Protein AF-A0A356GRE4-F1 (afdb_monomer)

Structure (mmCIF, N/CA/C/O backbone):
data_AF-A0A356GRE4-F1
#
_entry.id   AF-A0A356GRE4-F1
#
loop_
_atom_site.group_PDB
_atom_site.id
_atom_site.type_symbol
_atom_site.label_atom_id
_atom_site.label_alt_id
_atom_site.label_comp_id
_atom_site.label_asym_id
_atom_site.label_entity_id
_atom_site.label_seq_id
_atom_site.pdbx_PDB_ins_code
_atom_site.Cartn_x
_atom_site.Cartn_y
_atom_site.Cartn_z
_atom_site.occupancy
_atom_site.B_iso_or_equiv
_atom_site.auth_seq_id
_atom_site.auth_comp_id
_atom_site.auth_asym_id
_atom_site.auth_atom_id
_atom_site.pdbx_PDB_model_num
ATOM 1 N N . MET A 1 1 ? -68.157 -19.604 -26.717 1.00 39.28 1 MET A N 1
ATOM 2 C CA . MET A 1 1 ? -66.869 -19.927 -27.364 1.00 39.28 1 MET A CA 1
ATOM 3 C C . MET A 1 1 ? -65.830 -18.936 -26.842 1.00 39.28 1 MET A C 1
ATOM 5 O O . MET A 1 1 ? -65.910 -17.769 -27.175 1.00 39.28 1 MET A O 1
ATOM 9 N N . LYS A 1 2 ? -64.993 -19.422 -25.914 1.00 36.31 2 LYS A N 1
ATOM 10 C CA . LYS A 1 2 ? -63.638 -18.998 -25.501 1.00 36.31 2 LYS A CA 1
ATOM 11 C C . LYS A 1 2 ? -63.268 -17.498 -25.399 1.00 36.31 2 LYS A C 1
ATOM 13 O O . LYS A 1 2 ? -63.088 -16.810 -26.393 1.00 36.31 2 LYS A O 1
ATOM 18 N N . TYR A 1 3 ? -63.037 -17.097 -24.146 1.00 44.47 3 TYR A N 1
ATOM 19 C CA . TYR A 1 3 ? -62.270 -15.947 -23.655 1.00 44.47 3 TYR A CA 1
ATOM 20 C C . TYR A 1 3 ? -60.876 -15.815 -24.293 1.00 44.47 3 TYR A C 1
ATOM 22 O O . TYR A 1 3 ? -60.193 -16.825 -24.457 1.00 44.47 3 TYR A O 1
ATOM 30 N N . LEU A 1 4 ? -60.395 -14.582 -24.490 1.00 35.88 4 LEU A N 1
ATOM 31 C CA . LEU A 1 4 ? -58.969 -14.283 -24.325 1.00 35.88 4 LEU A CA 1
ATOM 32 C C . LEU A 1 4 ? -58.775 -12.842 -23.828 1.00 35.88 4 LEU A C 1
ATOM 34 O O . LEU A 1 4 ? -58.887 -11.870 -24.567 1.00 35.88 4 LEU A O 1
ATOM 38 N N . VAL A 1 5 ? -58.529 -12.749 -22.525 1.00 42.84 5 VAL A N 1
ATOM 39 C CA . VAL A 1 5 ? -58.083 -11.570 -21.786 1.00 42.84 5 VAL A CA 1
ATOM 40 C C . VAL A 1 5 ? -56.577 -11.428 -22.016 1.00 42.84 5 VAL A C 1
ATOM 42 O O . VAL A 1 5 ? -55.841 -12.389 -21.807 1.00 42.84 5 VAL A O 1
ATOM 45 N N . LEU A 1 6 ? -56.113 -10.251 -22.439 1.00 41.41 6 LEU A N 1
ATOM 46 C CA . LEU A 1 6 ? -54.690 -9.942 -22.607 1.00 41.41 6 LEU A CA 1
ATOM 47 C C . LEU A 1 6 ? -54.255 -9.035 -21.448 1.00 41.41 6 LEU A C 1
ATOM 49 O O . LEU A 1 6 ? -54.388 -7.816 -21.503 1.00 41.41 6 LEU A O 1
ATOM 53 N N . VAL A 1 7 ? -53.795 -9.659 -20.362 1.00 45.47 7 VAL A N 1
ATOM 54 C CA . VAL A 1 7 ? -53.066 -8.995 -19.272 1.00 45.47 7 VAL A CA 1
ATOM 55 C C . VAL A 1 7 ? -51.587 -9.055 -19.636 1.00 45.47 7 VAL A C 1
ATOM 57 O O . VAL A 1 7 ? -50.999 -10.134 -19.670 1.00 45.47 7 VAL A O 1
ATOM 60 N N . LEU A 1 8 ? -50.989 -7.903 -19.941 1.00 39.78 8 LEU A N 1
ATOM 61 C CA . LEU A 1 8 ? -49.548 -7.777 -20.133 1.00 39.78 8 LEU A CA 1
ATOM 62 C C . LEU A 1 8 ? -48.903 -7.605 -18.749 1.00 39.78 8 LEU A C 1
ATOM 64 O O . LEU A 1 8 ? -49.039 -6.563 -18.111 1.00 39.78 8 LEU A O 1
ATOM 68 N N . ALA A 1 9 ? -48.274 -8.670 -18.257 1.00 41.69 9 ALA A N 1
ATOM 69 C CA . ALA A 1 9 ? -47.607 -8.705 -16.964 1.00 41.69 9 ALA A CA 1
ATOM 70 C C . ALA A 1 9 ? -46.292 -7.907 -17.004 1.00 41.69 9 ALA A C 1
ATOM 72 O O . ALA A 1 9 ? -45.380 -8.227 -17.764 1.00 41.69 9 ALA A O 1
ATOM 73 N N . ALA A 1 10 ? -46.192 -6.885 -16.154 1.00 43.25 10 ALA A N 1
ATOM 74 C CA . ALA A 1 10 ? -44.946 -6.202 -15.835 1.00 43.25 10 ALA A CA 1
ATOM 75 C C . ALA A 1 10 ? -44.120 -7.082 -14.885 1.00 43.25 10 ALA A C 1
ATOM 77 O O . ALA A 1 10 ? -44.348 -7.109 -13.677 1.00 43.25 10 ALA A O 1
ATOM 78 N N . SER A 1 11 ? -43.173 -7.840 -15.429 1.00 43.81 11 SER A N 1
ATOM 79 C CA . SER A 1 11 ? -42.198 -8.599 -14.648 1.00 43.81 11 SER A CA 1
ATOM 80 C C . SER A 1 11 ? -41.087 -7.671 -14.145 1.00 43.81 11 SER A C 1
ATOM 82 O O . SER A 1 11 ? -40.120 -7.398 -14.856 1.00 43.81 11 SER A O 1
ATOM 84 N N . LEU A 1 12 ? -41.244 -7.183 -12.908 1.00 44.69 12 LEU A N 1
ATOM 85 C CA . LEU A 1 12 ? -40.170 -6.590 -12.110 1.00 44.69 12 LEU A CA 1
ATOM 86 C C . LEU A 1 12 ? -39.072 -7.640 -11.867 1.00 44.69 12 LEU A C 1
ATOM 88 O O . LEU A 1 12 ? -39.292 -8.625 -11.163 1.00 44.69 12 LEU A O 1
ATOM 92 N N . PHE A 1 13 ? -37.872 -7.395 -12.392 1.00 43.50 13 PHE A N 1
ATOM 93 C CA . PHE A 1 13 ? -36.647 -8.043 -11.925 1.00 43.50 13 PHE A CA 1
ATOM 94 C C . PHE A 1 13 ? -36.273 -7.467 -10.550 1.00 43.50 13 PHE A C 1
ATOM 96 O O . PHE A 1 13 ? -35.530 -6.495 -10.442 1.00 43.50 13 PHE A O 1
ATOM 103 N N . LEU A 1 14 ? -36.807 -8.062 -9.485 1.00 44.34 14 LEU A N 1
ATOM 104 C CA . LEU A 1 14 ? -36.255 -7.932 -8.137 1.00 44.34 14 LEU A CA 1
ATOM 105 C C . LEU A 1 14 ? -35.008 -8.819 -8.061 1.00 44.34 14 LEU A C 1
ATOM 107 O O . LEU A 1 14 ? -35.087 -9.991 -7.703 1.00 44.34 14 LEU A O 1
ATOM 111 N N . ALA A 1 15 ? -33.857 -8.272 -8.453 1.00 45.22 15 ALA A N 1
ATOM 112 C CA . ALA A 1 15 ? -32.579 -8.881 -8.115 1.00 45.22 15 ALA A CA 1
ATOM 113 C C . ALA A 1 15 ? -32.366 -8.721 -6.596 1.00 45.22 15 ALA A C 1
ATOM 115 O O . ALA A 1 15 ? -32.380 -7.587 -6.107 1.00 45.22 15 ALA A O 1
ATOM 116 N N . PRO A 1 16 ? -32.203 -9.810 -5.827 1.00 51.09 16 PRO A N 1
ATOM 117 C CA . PRO A 1 16 ? -31.833 -9.699 -4.426 1.00 51.09 16 PRO A CA 1
ATOM 118 C C . PRO A 1 16 ? -30.412 -9.134 -4.350 1.00 51.09 16 PRO A C 1
ATOM 120 O O . PRO A 1 16 ? -29.461 -9.761 -4.815 1.00 51.09 16 PRO A O 1
ATOM 123 N N . PHE A 1 17 ? -30.266 -7.940 -3.770 1.00 47.59 17 PHE A N 1
ATOM 124 C CA . PHE A 1 17 ? -28.965 -7.469 -3.306 1.00 47.59 17 PHE A CA 1
ATOM 125 C C . PHE A 1 17 ? -28.462 -8.487 -2.274 1.00 47.59 17 PHE A C 1
ATOM 127 O O . PHE A 1 17 ? -29.179 -8.736 -1.299 1.00 47.59 17 PHE A O 1
ATOM 134 N N . PRO A 1 18 ? -27.286 -9.112 -2.462 1.00 46.22 18 PRO A N 1
ATOM 135 C CA . PRO A 1 18 ? -26.722 -9.946 -1.419 1.00 46.22 18 PRO A CA 1
ATOM 136 C C . PRO A 1 18 ? -26.486 -9.050 -0.205 1.00 46.22 18 PRO A C 1
ATOM 138 O O . PRO A 1 18 ? -25.715 -8.093 -0.268 1.00 46.22 18 PRO A O 1
ATOM 141 N N . ALA A 1 19 ? -27.192 -9.335 0.889 1.00 49.16 19 ALA A N 1
ATOM 142 C CA . ALA A 1 19 ? -26.863 -8.764 2.180 1.00 49.16 19 ALA A CA 1
ATOM 143 C C . ALA A 1 19 ? -25.395 -9.106 2.448 1.00 49.16 19 ALA A C 1
ATOM 145 O O . ALA A 1 19 ? -25.036 -10.285 2.488 1.00 49.16 19 ALA A O 1
ATOM 146 N N . GLN A 1 20 ? -24.541 -8.087 2.566 1.00 46.75 20 GLN A N 1
ATOM 147 C CA . GLN A 1 20 ? -23.177 -8.280 3.038 1.00 46.75 20 GLN A CA 1
ATOM 148 C C . GLN A 1 20 ? -23.282 -8.918 4.420 1.00 46.75 20 GLN A C 1
ATOM 150 O O . GLN A 1 20 ? -23.690 -8.273 5.385 1.00 46.75 20 GLN A O 1
ATOM 155 N N . ALA A 1 21 ? -22.973 -10.211 4.499 1.00 41.66 21 ALA A N 1
ATOM 156 C CA . ALA A 1 21 ? -22.792 -10.881 5.766 1.00 41.66 21 ALA A CA 1
ATOM 157 C C . ALA A 1 21 ? -21.645 -10.157 6.478 1.00 41.66 21 ALA A C 1
ATOM 159 O O . ALA A 1 21 ? -20.487 -10.254 6.068 1.00 41.66 21 ALA A O 1
ATOM 160 N N . SER A 1 22 ? -21.982 -9.373 7.500 1.00 49.38 22 SER A N 1
ATOM 161 C CA . SER A 1 22 ? -20.990 -8.799 8.397 1.00 49.38 22 SER A CA 1
ATOM 162 C C . SER A 1 22 ? -20.450 -9.950 9.235 1.00 49.38 22 SER A C 1
ATOM 164 O O . SER A 1 22 ? -21.077 -10.379 10.202 1.00 49.38 22 SER A O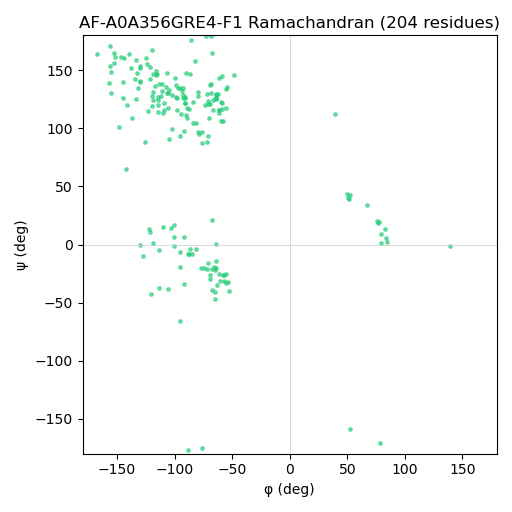 1
ATOM 166 N N . ALA A 1 23 ? -19.349 -10.546 8.782 1.00 58.03 23 ALA A N 1
ATOM 167 C CA . ALA A 1 23 ? -18.597 -11.477 9.602 1.00 58.03 23 ALA A CA 1
ATOM 168 C C . ALA A 1 23 ? -18.049 -10.704 10.809 1.00 58.03 23 ALA A C 1
ATOM 170 O O . ALA A 1 23 ? -17.408 -9.667 10.634 1.00 58.03 23 ALA A O 1
ATOM 171 N N . ASP A 1 24 ? -18.337 -11.207 12.008 1.00 75.19 24 ASP A N 1
ATOM 172 C CA . ASP A 1 24 ? -17.861 -10.655 13.274 1.00 75.19 24 ASP A CA 1
ATOM 173 C C . ASP A 1 24 ? -16.322 -10.656 13.288 1.00 75.19 24 ASP A C 1
ATOM 175 O O . ASP A 1 24 ? -15.693 -11.711 13.159 1.00 75.19 24 ASP A O 1
ATOM 179 N N . VAL A 1 25 ? -15.714 -9.470 13.364 1.00 79.44 25 VAL A N 1
ATOM 180 C CA . VAL A 1 25 ? -14.255 -9.301 13.357 1.00 79.44 25 VAL A CA 1
ATOM 181 C C . VAL A 1 25 ? -13.768 -9.405 14.794 1.00 79.44 25 VAL A C 1
ATOM 183 O O . VAL A 1 25 ? -14.113 -8.574 15.629 1.00 79.44 25 VAL A O 1
ATOM 186 N N . LYS A 1 26 ? -12.948 -10.416 15.088 1.00 83.44 26 LYS A N 1
ATOM 187 C CA . LYS A 1 26 ? -12.389 -10.641 16.426 1.00 83.44 26 LYS A CA 1
ATOM 188 C C . LYS A 1 26 ? -10.912 -10.280 16.450 1.00 83.44 26 LYS A C 1
ATOM 190 O O . LYS A 1 26 ? -10.151 -10.754 15.612 1.00 83.44 26 LYS A O 1
ATOM 195 N N . SER A 1 27 ? -10.506 -9.480 17.430 1.00 81.69 27 SER A N 1
ATOM 196 C CA . SER A 1 27 ? -9.097 -9.260 17.753 1.00 81.69 27 SER A CA 1
ATOM 197 C C . SER A 1 27 ? -8.633 -10.280 18.792 1.00 81.69 27 SER A C 1
ATOM 199 O O . SER A 1 27 ? -9.400 -10.758 19.630 1.00 81.69 27 SER A O 1
ATOM 201 N N . THR A 1 28 ? -7.368 -10.683 18.725 1.00 86.56 28 THR A N 1
ATOM 202 C CA . THR A 1 28 ? -6.751 -11.552 19.731 1.00 86.56 28 THR A CA 1
ATOM 203 C C . THR A 1 28 ? -5.301 -11.140 19.897 1.00 86.56 28 THR A C 1
ATOM 205 O O . THR A 1 28 ? -4.553 -11.068 18.926 1.00 86.56 28 THR A O 1
ATOM 208 N N . PHE A 1 29 ? -4.905 -10.862 21.136 1.00 83.88 29 PHE A N 1
ATOM 209 C CA . PHE A 1 29 ? -3.512 -10.599 21.461 1.00 83.88 29 PHE A CA 1
ATOM 210 C C . PHE A 1 29 ? -2.704 -11.898 21.380 1.00 83.88 29 PHE A C 1
ATOM 212 O O . PHE A 1 29 ? -3.085 -12.901 21.984 1.00 83.88 29 PHE A O 1
ATOM 219 N N . LEU A 1 30 ? -1.586 -11.871 20.650 1.00 79.75 30 LEU A N 1
ATOM 220 C CA . LEU A 1 30 ? -0.683 -13.016 20.527 1.00 79.75 30 LEU A CA 1
ATOM 221 C C . LEU A 1 30 ? 0.469 -12.921 21.537 1.00 79.75 30 LEU A C 1
ATOM 223 O O . LEU A 1 30 ? 0.569 -13.749 22.439 1.00 79.75 30 LEU A O 1
ATOM 227 N N . TYR A 1 31 ? 1.345 -11.924 21.387 1.00 71.19 31 TYR A N 1
ATOM 228 C CA . TYR A 1 31 ? 2.509 -11.688 22.248 1.00 71.19 31 TYR A CA 1
ATOM 229 C C . TYR A 1 31 ? 3.115 -10.300 21.982 1.00 71.19 31 TYR A C 1
ATOM 231 O O . TYR A 1 31 ? 2.864 -9.692 20.944 1.00 71.19 31 TYR A O 1
ATOM 239 N N . SER A 1 32 ? 3.965 -9.815 22.893 1.00 59.22 32 SER A N 1
ATOM 240 C CA . SER A 1 32 ? 4.785 -8.616 22.675 1.00 59.22 32 SER A CA 1
ATOM 241 C C . SER A 1 32 ? 6.160 -9.002 22.125 1.00 59.22 32 SER A C 1
ATOM 243 O O . SER A 1 32 ? 6.857 -9.828 22.715 1.00 59.22 32 SER A O 1
ATOM 245 N N . LEU A 1 33 ? 6.583 -8.387 21.018 1.00 57.16 33 LEU A N 1
ATOM 246 C CA . LEU A 1 33 ? 7.959 -8.489 20.528 1.00 57.16 33 LEU A CA 1
ATOM 247 C C . LEU A 1 33 ? 8.846 -7.510 21.305 1.00 57.16 33 LEU A C 1
ATOM 249 O O . LEU A 1 33 ? 8.819 -6.308 21.057 1.00 57.16 33 LEU A O 1
ATOM 253 N N . ALA A 1 34 ? 9.649 -8.016 22.240 1.00 50.91 34 ALA A N 1
ATOM 254 C CA . ALA A 1 34 ? 10.742 -7.250 22.830 1.00 50.91 34 ALA A CA 1
ATOM 255 C C . ALA A 1 34 ? 12.030 -7.532 22.046 1.00 50.91 34 ALA A C 1
ATOM 257 O O . ALA A 1 34 ? 12.419 -8.690 21.892 1.00 50.91 34 ALA A O 1
ATOM 258 N N . ASN A 1 35 ? 12.708 -6.493 21.555 1.00 52.31 35 ASN A N 1
ATOM 259 C CA . ASN A 1 35 ? 14.092 -6.638 21.112 1.00 52.31 35 ASN A CA 1
ATOM 260 C C . ASN A 1 35 ? 15.034 -6.448 22.321 1.00 52.31 35 ASN A C 1
ATOM 262 O O . ASN A 1 35 ? 14.736 -5.692 23.243 1.00 52.31 35 ASN A O 1
ATOM 266 N N . PHE A 1 36 ? 16.168 -7.152 22.341 1.00 52.03 36 PHE A N 1
ATOM 267 C CA . PHE A 1 36 ? 17.145 -7.083 23.442 1.00 52.03 36 PHE A CA 1
ATOM 268 C C . PHE A 1 36 ? 18.245 -6.026 23.220 1.00 52.03 36 PHE A C 1
ATOM 270 O O . PHE A 1 36 ? 19.198 -5.960 23.993 1.00 52.03 36 PHE A O 1
ATOM 277 N N . HIS A 1 37 ? 18.149 -5.211 22.163 1.00 48.03 37 HIS A N 1
ATOM 278 C CA . HIS A 1 37 ? 19.284 -4.430 21.643 1.00 48.03 37 HIS A CA 1
ATOM 279 C C . HIS A 1 37 ? 19.067 -2.910 21.596 1.00 48.03 37 HIS A C 1
ATOM 281 O O . HIS A 1 37 ? 19.878 -2.189 21.021 1.00 48.03 37 HIS A O 1
ATOM 287 N N . GLY A 1 38 ? 18.026 -2.398 22.256 1.00 50.34 38 GLY A N 1
ATOM 288 C CA . GLY A 1 38 ? 17.751 -0.963 22.302 1.00 50.34 38 GLY A CA 1
ATOM 289 C C . GLY A 1 38 ? 17.084 -0.441 21.026 1.00 50.34 38 GLY A C 1
ATOM 290 O O . GLY A 1 38 ? 16.613 -1.201 20.177 1.00 50.34 38 GLY A O 1
ATOM 291 N N . LYS A 1 39 ? 16.981 0.888 20.911 1.00 43.75 39 LYS A N 1
ATOM 292 C CA . LYS A 1 39 ? 16.295 1.534 19.785 1.00 43.75 39 LYS A CA 1
ATOM 293 C C . LYS A 1 39 ? 17.113 1.360 18.504 1.00 43.75 39 LYS A C 1
ATOM 295 O O . LYS A 1 39 ? 18.152 1.995 18.345 1.00 43.75 39 LYS A O 1
ATOM 300 N N . LEU A 1 40 ? 16.622 0.530 17.587 1.00 46.88 40 LEU A N 1
ATOM 301 C CA . LEU A 1 40 ? 17.039 0.579 16.189 1.00 46.88 40 LEU A CA 1
ATOM 302 C C . LEU A 1 40 ? 16.604 1.940 15.623 1.00 46.88 40 LEU A C 1
ATOM 304 O O . LEU A 1 40 ? 15.445 2.317 15.823 1.00 46.88 40 LEU A O 1
ATOM 308 N N . PRO A 1 41 ? 17.494 2.709 14.973 1.00 50.00 41 PRO A N 1
ATOM 309 C CA . PRO A 1 41 ? 17.086 3.942 14.321 1.00 50.00 41 PRO A CA 1
ATOM 310 C C . PRO A 1 41 ? 16.042 3.597 13.257 1.00 50.00 41 PRO A C 1
ATOM 312 O O . PRO A 1 41 ? 16.301 2.778 12.376 1.00 50.00 41 PRO A O 1
ATOM 315 N N . TYR A 1 42 ? 14.857 4.197 13.370 1.00 50.75 42 TYR A N 1
ATOM 316 C CA . TYR A 1 42 ? 13.819 4.083 12.357 1.00 50.75 42 TYR A CA 1
ATOM 317 C C . TYR A 1 42 ? 14.370 4.662 11.055 1.00 50.75 42 TYR A C 1
ATOM 319 O O . TYR A 1 42 ? 14.666 5.854 10.971 1.00 50.75 42 TYR A O 1
ATOM 327 N N . ASN A 1 43 ? 14.560 3.807 10.060 1.00 59.22 43 ASN A N 1
ATOM 328 C CA . ASN A 1 43 ? 14.794 4.232 8.698 1.00 59.22 43 ASN A CA 1
ATOM 329 C C . ASN A 1 43 ? 13.441 4.219 7.979 1.00 59.22 43 ASN A C 1
ATOM 331 O O . ASN A 1 43 ? 12.667 3.276 8.102 1.00 59.22 43 ASN A O 1
ATOM 335 N N . GLU A 1 44 ? 13.139 5.267 7.215 1.00 68.19 44 GLU A N 1
ATOM 336 C CA . GLU A 1 44 ? 11.912 5.388 6.403 1.00 68.19 44 GLU A CA 1
ATOM 337 C C . GLU A 1 44 ? 11.873 4.393 5.226 1.00 68.19 44 GLU A C 1
ATOM 339 O O . GLU A 1 44 ? 11.174 4.591 4.237 1.00 68.19 44 GLU A O 1
ATOM 344 N N . VAL A 1 45 ? 12.651 3.317 5.318 1.00 83.44 45 VAL A N 1
ATOM 345 C CA . VAL A 1 45 ? 12.787 2.299 4.296 1.00 83.44 45 VAL A CA 1
ATOM 346 C C . VAL A 1 45 ? 11.596 1.357 4.388 1.00 83.44 45 VAL A C 1
ATOM 348 O O . VAL A 1 45 ? 11.251 0.856 5.462 1.00 83.44 45 VAL A O 1
ATOM 351 N N . ARG A 1 46 ? 10.962 1.088 3.249 1.00 90.38 46 ARG A N 1
ATOM 352 C CA . ARG A 1 46 ? 9.935 0.046 3.132 1.00 90.38 46 ARG A CA 1
ATOM 353 C C . ARG A 1 46 ? 10.520 -1.144 2.404 1.00 90.38 46 ARG A C 1
ATOM 355 O O . ARG A 1 46 ? 11.148 -0.971 1.368 1.00 90.38 46 ARG A O 1
ATOM 362 N N . VAL A 1 47 ? 10.301 -2.342 2.934 1.00 92.31 47 VAL A N 1
ATOM 363 C CA . VAL A 1 47 ? 10.775 -3.588 2.323 1.00 92.31 47 VAL A CA 1
ATOM 364 C C . VAL A 1 47 ? 9.579 -4.455 1.951 1.00 92.31 47 VAL A C 1
ATOM 366 O O . VAL A 1 47 ? 8.629 -4.595 2.730 1.00 92.31 47 VAL A O 1
ATOM 369 N N . ARG A 1 48 ? 9.620 -5.038 0.754 1.00 93.88 48 ARG A N 1
ATOM 370 C CA . ARG A 1 48 ? 8.657 -6.021 0.251 1.00 93.88 48 ARG A CA 1
ATOM 371 C C . ARG A 1 48 ? 9.404 -7.175 -0.391 1.00 93.88 48 ARG A C 1
ATOM 373 O O . ARG A 1 48 ? 10.428 -6.972 -1.030 1.00 93.88 48 ARG A O 1
ATOM 380 N N . VAL A 1 49 ? 8.889 -8.384 -0.211 1.00 93.38 49 VAL A N 1
ATOM 381 C CA . VAL A 1 49 ? 9.507 -9.603 -0.738 1.00 93.38 49 VAL A CA 1
ATOM 382 C C . VAL A 1 49 ? 8.526 -10.266 -1.687 1.00 93.38 49 VAL A C 1
ATOM 384 O O . VAL A 1 49 ? 7.446 -10.673 -1.258 1.00 93.38 49 VAL A O 1
ATOM 387 N N . ASP A 1 50 ? 8.918 -10.409 -2.949 1.00 94.62 50 ASP A N 1
ATOM 388 C CA . ASP A 1 50 ? 8.245 -11.285 -3.899 1.00 94.62 50 ASP A CA 1
ATOM 389 C C . ASP A 1 50 ? 8.964 -12.635 -3.925 1.00 94.62 50 ASP A C 1
ATOM 391 O O . ASP A 1 50 ? 9.928 -12.858 -4.658 1.00 94.62 50 ASP A O 1
ATOM 395 N N . ARG A 1 51 ? 8.471 -13.561 -3.099 1.00 90.62 51 ARG A N 1
ATOM 396 C CA . ARG A 1 51 ? 9.039 -14.912 -2.990 1.00 90.62 51 ARG A CA 1
ATOM 397 C C . ARG A 1 51 ? 8.896 -15.734 -4.267 1.00 90.62 51 ARG A C 1
ATOM 399 O O . ARG A 1 51 ? 9.621 -16.702 -4.421 1.00 90.62 51 ARG A O 1
ATOM 406 N N . ALA A 1 52 ? 7.954 -15.410 -5.154 1.00 92.44 52 ALA A N 1
ATOM 407 C CA . ALA A 1 52 ? 7.778 -16.180 -6.383 1.00 92.44 52 ALA A CA 1
ATOM 408 C C . ALA A 1 52 ? 8.882 -15.886 -7.412 1.00 92.44 52 ALA A C 1
ATOM 410 O O . ALA A 1 52 ? 9.079 -16.676 -8.334 1.00 92.44 52 ALA A O 1
ATOM 411 N N . ARG A 1 53 ? 9.571 -14.748 -7.266 1.00 94.06 53 ARG A N 1
ATOM 412 C CA . ARG A 1 53 ? 10.621 -14.269 -8.178 1.00 94.06 53 ARG A CA 1
ATOM 413 C C . ARG A 1 53 ? 11.981 -14.120 -7.501 1.00 94.06 53 ARG A C 1
ATOM 415 O O . ARG A 1 53 ? 12.922 -13.700 -8.162 1.00 94.06 53 ARG A O 1
ATOM 422 N N . ASP A 1 54 ? 12.068 -14.449 -6.213 1.00 95.25 54 ASP A N 1
ATOM 423 C CA . ASP A 1 54 ? 13.239 -14.221 -5.363 1.00 95.25 54 ASP A CA 1
ATOM 424 C C . ASP A 1 54 ? 13.759 -12.771 -5.438 1.00 95.25 54 ASP A C 1
ATOM 426 O O . ASP A 1 54 ? 14.962 -12.505 -5.463 1.00 95.25 54 ASP A O 1
ATOM 430 N N . GLU A 1 55 ? 12.823 -11.817 -5.477 1.00 96.19 55 GLU A N 1
ATOM 431 C CA . GLU A 1 55 ? 13.108 -10.384 -5.549 1.00 96.19 55 GLU A CA 1
ATOM 432 C C . GLU A 1 55 ? 12.714 -9.684 -4.238 1.00 96.19 55 GLU A C 1
ATOM 434 O O . GLU A 1 55 ? 11.649 -9.921 -3.653 1.00 96.19 55 GLU A O 1
ATOM 439 N N . VAL A 1 56 ? 13.573 -8.774 -3.784 1.00 96.44 56 VAL A N 1
ATOM 440 C CA . VAL A 1 56 ? 13.309 -7.879 -2.656 1.00 96.44 56 VAL A CA 1
ATOM 441 C C . VAL A 1 56 ? 13.251 -6.450 -3.169 1.00 96.44 56 VAL A C 1
ATOM 443 O O . VAL A 1 56 ? 14.192 -5.954 -3.781 1.00 96.44 56 VAL A O 1
ATOM 446 N N . TYR A 1 57 ? 12.144 -5.780 -2.885 1.00 96.94 57 TYR A N 1
ATOM 447 C CA . TYR A 1 57 ? 11.899 -4.394 -3.242 1.00 96.94 57 TYR A CA 1
ATOM 448 C C . TYR A 1 57 ? 12.092 -3.512 -2.016 1.00 96.94 57 TYR A C 1
ATOM 450 O O . TYR A 1 57 ? 11.512 -3.767 -0.958 1.00 96.94 57 TYR A O 1
ATOM 458 N N . VAL A 1 58 ? 12.892 -2.465 -2.169 1.00 95.62 58 VAL A N 1
ATOM 459 C CA . VAL A 1 58 ? 13.222 -1.510 -1.116 1.00 95.62 58 VAL A CA 1
ATOM 460 C C . VAL A 1 58 ? 12.840 -0.113 -1.587 1.00 95.62 58 VAL A C 1
ATOM 462 O O . VAL A 1 58 ? 13.415 0.386 -2.549 1.00 95.62 58 VAL A O 1
ATOM 465 N N . VAL A 1 59 ? 11.873 0.517 -0.920 1.00 95.25 59 VAL A N 1
ATOM 466 C CA . VAL A 1 59 ? 11.502 1.914 -1.176 1.00 95.25 59 VAL A CA 1
ATOM 467 C C . VAL A 1 59 ? 12.312 2.811 -0.257 1.00 95.25 59 VAL A C 1
ATOM 469 O O . VAL A 1 59 ? 12.240 2.686 0.966 1.00 95.25 59 VAL A O 1
ATOM 472 N N . GLU A 1 60 ? 13.071 3.723 -0.851 1.00 89.56 60 GLU A N 1
ATOM 473 C CA . GLU A 1 60 ? 13.874 4.717 -0.153 1.00 89.56 60 GLU A CA 1
ATOM 474 C C . GLU A 1 60 ? 13.816 6.041 -0.923 1.00 89.56 60 GLU A C 1
ATOM 476 O O . GLU A 1 60 ? 14.232 6.115 -2.078 1.00 89.56 60 GLU A O 1
ATOM 481 N N . ARG A 1 61 ? 13.327 7.108 -0.274 1.00 86.44 61 ARG A N 1
ATOM 482 C CA . ARG A 1 61 ? 13.316 8.481 -0.824 1.00 86.44 61 ARG A CA 1
ATOM 483 C C . ARG A 1 61 ? 12.686 8.584 -2.225 1.00 86.44 61 ARG A C 1
ATOM 485 O O . ARG A 1 61 ? 13.216 9.274 -3.091 1.00 86.44 61 ARG A O 1
ATOM 492 N N . GLY A 1 62 ? 11.568 7.893 -2.446 1.00 90.75 62 GLY A N 1
ATOM 493 C CA . GLY A 1 62 ? 10.865 7.902 -3.733 1.00 90.75 62 GLY A CA 1
ATOM 494 C C . GLY A 1 62 ? 11.473 6.997 -4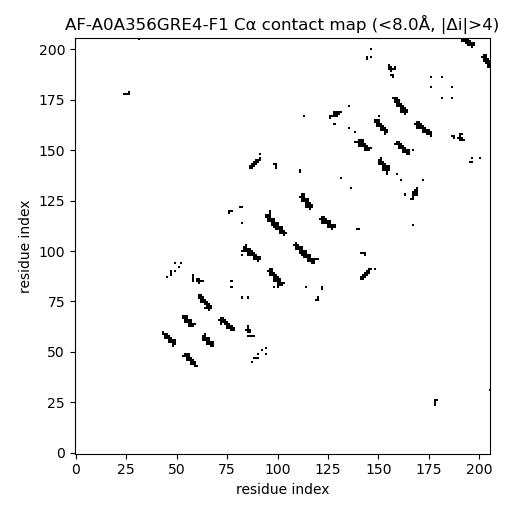.807 1.00 90.75 62 GLY A C 1
ATOM 495 O O . GLY A 1 62 ? 10.940 6.942 -5.908 1.00 90.75 62 GLY A O 1
ATOM 496 N N . ILE A 1 63 ? 12.550 6.270 -4.502 1.00 94.06 63 ILE A N 1
ATOM 497 C CA . ILE A 1 63 ? 13.173 5.301 -5.405 1.00 94.06 63 ILE A CA 1
ATOM 498 C C . ILE A 1 63 ? 12.867 3.889 -4.919 1.00 94.06 63 ILE A C 1
ATOM 500 O O . ILE A 1 63 ? 12.990 3.584 -3.732 1.00 94.06 63 ILE A O 1
ATOM 504 N N . VAL A 1 64 ? 12.500 3.015 -5.849 1.00 96.88 64 VAL A N 1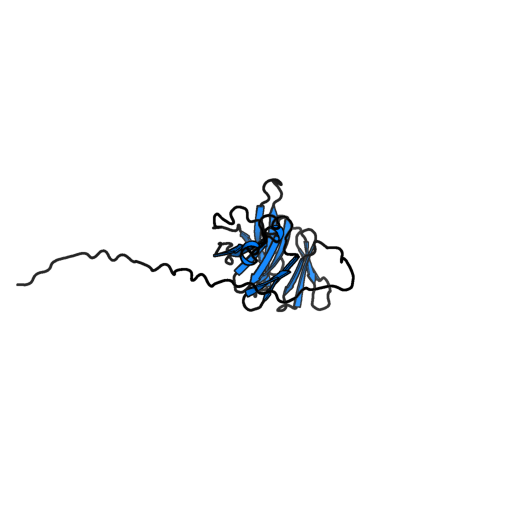
ATOM 505 C CA . VAL A 1 64 ? 12.373 1.577 -5.628 1.00 96.88 64 VAL A CA 1
ATOM 506 C C . VAL A 1 64 ? 13.649 0.905 -6.113 1.00 96.88 64 VAL A C 1
ATOM 508 O O . VAL A 1 64 ? 13.957 0.926 -7.302 1.00 96.88 64 VAL A O 1
ATOM 511 N N . ARG A 1 65 ? 14.386 0.295 -5.190 1.00 96.12 65 ARG A N 1
ATOM 512 C CA . ARG A 1 65 ? 15.568 -0.531 -5.457 1.00 96.12 65 ARG A CA 1
ATOM 513 C C . ARG A 1 65 ? 15.172 -2.002 -5.424 1.00 96.12 65 ARG A C 1
ATOM 515 O O . ARG A 1 65 ? 14.421 -2.411 -4.538 1.00 96.12 65 ARG A O 1
ATOM 522 N N . VAL A 1 66 ? 15.672 -2.794 -6.366 1.00 96.69 66 VAL A N 1
ATOM 523 C CA . VAL A 1 66 ? 15.334 -4.214 -6.512 1.00 96.69 66 VAL A CA 1
ATOM 524 C C . VAL A 1 66 ? 16.588 -5.061 -6.346 1.00 96.69 66 VAL A C 1
ATOM 526 O O . VAL A 1 66 ? 17.589 -4.876 -7.046 1.00 96.69 66 VAL A O 1
ATOM 529 N N . PHE A 1 67 ? 16.511 -5.998 -5.409 1.00 96.38 67 PHE A N 1
ATOM 530 C CA . PHE A 1 67 ? 17.581 -6.907 -5.026 1.00 96.38 67 PHE A CA 1
ATOM 531 C C . PHE A 1 67 ? 17.192 -8.344 -5.357 1.00 96.38 67 PHE A C 1
ATOM 533 O O . PHE A 1 67 ? 16.018 -8.703 -5.278 1.00 96.38 67 PHE A O 1
ATOM 540 N N . ASN A 1 68 ? 18.176 -9.159 -5.721 1.00 94.56 68 ASN A N 1
ATOM 541 C CA . ASN A 1 68 ? 17.990 -10.593 -5.942 1.00 94.56 68 ASN A CA 1
ATOM 542 C C . ASN A 1 68 ? 18.171 -11.410 -4.644 1.00 94.56 68 ASN A C 1
ATOM 544 O O . ASN A 1 68 ? 18.454 -10.862 -3.576 1.00 94.56 68 ASN A O 1
ATOM 548 N N . ASP A 1 69 ? 18.076 -12.733 -4.764 1.00 92.69 69 ASP A N 1
ATOM 549 C CA . ASP A 1 69 ? 18.282 -13.723 -3.698 1.00 92.69 69 ASP A CA 1
ATOM 550 C C . ASP A 1 69 ? 19.626 -13.602 -2.958 1.00 92.69 69 ASP A C 1
ATOM 552 O O . ASP A 1 69 ? 19.707 -13.859 -1.757 1.00 92.69 69 ASP A O 1
ATOM 556 N N . SER A 1 70 ? 20.680 -13.169 -3.651 1.00 92.88 70 SER A N 1
ATOM 557 C CA . SER A 1 70 ? 22.007 -12.944 -3.069 1.00 92.88 70 SER A CA 1
ATOM 558 C C . SER A 1 70 ? 22.152 -11.603 -2.337 1.00 92.88 70 SER A C 1
ATOM 560 O O . SER A 1 70 ?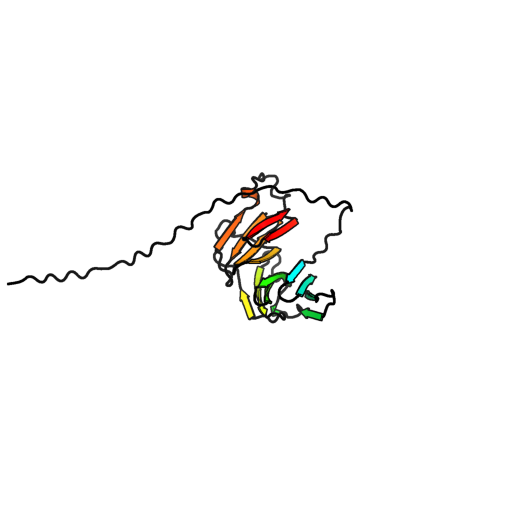 23.207 -11.329 -1.764 1.00 92.88 70 SER A O 1
ATOM 562 N N . GLY A 1 71 ? 21.118 -10.756 -2.355 1.00 86.75 71 GLY A N 1
ATOM 563 C CA . GLY A 1 71 ? 21.145 -9.414 -1.772 1.00 86.75 71 GLY A CA 1
ATOM 564 C C . GLY A 1 71 ? 21.873 -8.373 -2.630 1.00 86.75 71 GLY A C 1
ATOM 565 O O . GLY A 1 71 ? 22.272 -7.330 -2.115 1.00 86.75 71 GLY A O 1
ATOM 566 N N . MET A 1 72 ? 22.059 -8.634 -3.926 1.00 93.69 72 MET A N 1
ATOM 567 C CA . MET A 1 72 ? 22.662 -7.697 -4.874 1.00 93.69 72 MET A CA 1
ATOM 568 C C . MET A 1 72 ? 21.576 -6.842 -5.535 1.00 93.69 72 MET A C 1
ATOM 570 O O . MET A 1 72 ? 20.644 -7.387 -6.128 1.00 93.69 72 MET A O 1
ATOM 574 N N . GLU A 1 73 ? 21.713 -5.512 -5.468 1.00 94.81 73 GLU A N 1
ATOM 575 C CA . GLU A 1 73 ? 20.887 -4.592 -6.262 1.00 94.81 73 GLU A CA 1
ATOM 576 C C . GLU A 1 73 ? 21.192 -4.814 -7.746 1.00 94.81 73 GLU A C 1
ATOM 578 O O . GLU A 1 73 ? 22.352 -4.762 -8.159 1.00 94.81 73 GLU A O 1
ATOM 583 N N . PHE A 1 74 ? 20.161 -5.060 -8.550 1.00 93.69 74 PHE A N 1
ATOM 584 C CA . PHE A 1 74 ? 20.319 -5.272 -9.992 1.00 93.69 74 PHE A CA 1
ATOM 585 C C . PHE A 1 74 ? 19.413 -4.373 -10.839 1.00 93.69 74 PHE A C 1
ATOM 587 O O . PHE A 1 74 ? 19.572 -4.324 -12.060 1.00 93.69 74 PHE A O 1
ATOM 594 N N . PHE A 1 75 ? 18.466 -3.667 -10.216 1.00 95.62 75 PHE A N 1
ATOM 595 C CA . PHE A 1 75 ? 17.552 -2.756 -10.894 1.00 95.62 75 PHE A CA 1
ATOM 596 C C . PHE A 1 75 ? 17.016 -1.693 -9.927 1.00 95.62 75 PHE A C 1
ATOM 598 O O . PHE A 1 75 ? 16.922 -1.933 -8.724 1.00 95.62 75 PHE A O 1
ATOM 605 N N . TRP A 1 76 ? 16.639 -0.528 -10.450 1.00 95.81 76 TRP A N 1
ATOM 606 C CA . TRP A 1 76 ? 15.955 0.516 -9.691 1.00 95.81 76 TRP A CA 1
ATOM 607 C C . TRP A 1 76 ? 15.080 1.371 -10.612 1.00 95.81 76 TRP A C 1
ATOM 609 O O . TRP A 1 76 ? 15.331 1.448 -11.815 1.00 95.81 76 TRP A O 1
ATOM 619 N N . PHE A 1 77 ? 14.056 2.009 -10.047 1.00 96.88 77 PHE A N 1
ATOM 620 C CA . PHE A 1 77 ? 13.191 2.967 -10.742 1.00 96.88 77 PHE A CA 1
ATOM 621 C C . PHE A 1 77 ? 12.592 3.981 -9.755 1.00 96.88 77 PHE A C 1
ATOM 623 O O . PHE A 1 77 ? 12.621 3.761 -8.546 1.00 96.88 77 PHE A O 1
ATOM 630 N N . GLY A 1 78 ? 12.039 5.089 -10.255 1.00 93.44 78 GLY A N 1
ATOM 631 C CA . GLY A 1 78 ? 11.371 6.107 -9.423 1.00 93.44 78 GLY A CA 1
ATOM 632 C C . GLY A 1 78 ? 11.656 7.558 -9.818 1.00 93.44 78 GLY A C 1
ATOM 633 O O . GLY A 1 78 ? 11.112 8.475 -9.219 1.00 93.44 78 GLY A O 1
ATOM 634 N N . ASP A 1 79 ? 12.489 7.782 -10.833 1.00 90.19 79 ASP A N 1
ATOM 635 C CA . ASP A 1 79 ? 12.799 9.105 -11.387 1.00 90.19 79 ASP A CA 1
ATOM 636 C C . ASP A 1 79 ? 11.790 9.585 -12.447 1.00 90.19 79 ASP A C 1
ATOM 638 O O . ASP A 1 79 ? 11.833 10.744 -12.863 1.00 90.19 79 ASP A O 1
ATOM 642 N N . ASN A 1 80 ? 10.864 8.720 -12.873 1.00 89.56 80 ASN A N 1
ATOM 643 C CA . ASN A 1 80 ? 9.793 9.077 -13.797 1.00 89.56 80 ASN A CA 1
ATOM 644 C C . ASN A 1 80 ? 8.756 9.988 -13.098 1.00 89.56 80 ASN A C 1
ATOM 646 O O . ASN A 1 80 ? 8.116 9.543 -12.141 1.00 89.56 80 ASN A O 1
ATOM 650 N N . PRO A 1 81 ? 8.507 11.215 -13.605 1.00 89.12 81 PRO A N 1
ATOM 651 C CA . PRO A 1 81 ? 7.496 12.120 -13.057 1.00 89.12 81 PRO A CA 1
ATOM 652 C C . PRO A 1 81 ? 6.081 11.530 -12.971 1.00 89.12 81 PRO A C 1
ATOM 654 O O . PRO A 1 81 ? 5.295 11.952 -12.130 1.00 89.12 81 PRO A O 1
ATOM 657 N N . GLU A 1 82 ? 5.742 10.548 -13.811 1.00 91.31 82 GLU A N 1
ATOM 658 C CA . GLU A 1 82 ? 4.436 9.876 -13.782 1.00 91.31 82 GLU A CA 1
ATOM 659 C C . GLU A 1 82 ? 4.196 9.068 -12.497 1.00 91.31 82 GLU A C 1
ATOM 661 O O . GLU A 1 82 ? 3.044 8.766 -12.180 1.00 91.31 82 GLU A O 1
ATOM 666 N N . LEU A 1 83 ? 5.259 8.717 -11.762 1.00 93.88 83 LEU A N 1
ATOM 667 C CA . LEU A 1 83 ? 5.192 7.898 -10.548 1.00 93.88 83 LEU A CA 1
ATOM 668 C C . LEU A 1 83 ? 4.954 8.713 -9.270 1.00 93.88 83 LEU A C 1
ATOM 670 O O . LEU A 1 83 ? 4.676 8.120 -8.224 1.00 93.88 83 LEU A O 1
ATOM 674 N N . GLU A 1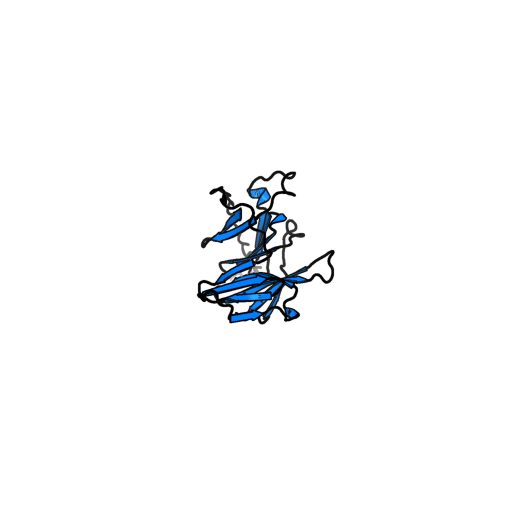 84 ? 5.001 10.046 -9.360 1.00 93.19 84 GLU A N 1
ATOM 675 C CA . GLU A 1 84 ? 4.851 10.970 -8.229 1.00 93.19 84 GLU A CA 1
ATOM 676 C C . GLU A 1 84 ? 5.816 10.624 -7.068 1.00 93.19 84 GLU A C 1
ATOM 678 O O . GLU A 1 84 ? 6.839 9.964 -7.255 1.00 93.19 84 GLU A O 1
ATOM 683 N N . SER A 1 85 ? 5.530 11.071 -5.839 1.00 93.56 85 SER A N 1
ATOM 684 C CA . SER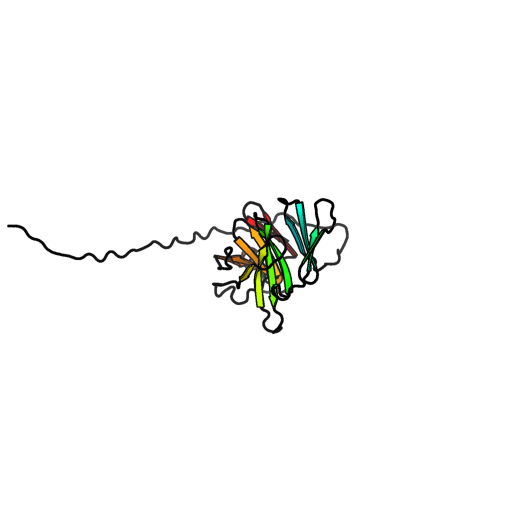 A 1 85 ? 6.356 10.709 -4.679 1.00 93.56 85 SER A CA 1
ATOM 685 C C . SER A 1 85 ? 6.009 9.304 -4.182 1.00 93.56 85 SER A C 1
ATOM 687 O O . SER A 1 85 ? 5.053 9.146 -3.421 1.00 93.56 85 SER A O 1
ATOM 689 N N . ILE A 1 86 ? 6.772 8.289 -4.600 1.00 96.00 86 ILE A N 1
ATOM 690 C CA . ILE A 1 86 ? 6.580 6.892 -4.173 1.00 96.00 86 ILE A CA 1
ATOM 691 C C . ILE A 1 86 ? 6.835 6.765 -2.667 1.00 96.00 86 ILE A C 1
ATOM 693 O O . ILE A 1 86 ? 7.907 7.124 -2.176 1.00 96.00 86 ILE A O 1
ATOM 697 N N . TYR A 1 87 ? 5.864 6.219 -1.937 1.00 94.94 87 TYR A N 1
ATOM 698 C CA . TYR A 1 87 ? 5.946 6.060 -0.486 1.00 94.94 87 TYR A CA 1
ATOM 699 C C . TYR A 1 87 ? 6.005 4.599 -0.039 1.00 94.94 87 TYR A C 1
ATOM 701 O O . TYR A 1 87 ? 6.721 4.262 0.901 1.00 94.94 87 TYR A O 1
ATOM 709 N N . ASP A 1 88 ? 5.265 3.721 -0.713 1.00 96.69 88 ASP A N 1
ATOM 710 C CA . ASP A 1 88 ? 5.256 2.284 -0.445 1.00 96.69 88 ASP A CA 1
ATOM 711 C C . ASP A 1 88 ? 4.812 1.513 -1.696 1.00 96.69 88 ASP A C 1
ATOM 713 O O . ASP A 1 88 ? 4.353 2.111 -2.673 1.00 96.69 88 ASP A O 1
ATOM 717 N N . LEU A 1 89 ? 4.931 0.185 -1.678 1.00 97.69 89 LEU A N 1
ATOM 718 C CA . LEU A 1 89 ? 4.464 -0.659 -2.773 1.00 97.69 89 LEU A CA 1
ATOM 719 C C . LEU A 1 89 ? 3.892 -1.997 -2.309 1.00 97.69 89 LEU A C 1
ATOM 721 O O . LEU A 1 89 ? 4.169 -2.496 -1.218 1.00 97.69 89 LEU A O 1
ATOM 725 N N . ALA A 1 90 ? 3.110 -2.603 -3.191 1.00 97.19 90 ALA A N 1
ATOM 726 C CA . ALA A 1 90 ? 2.686 -3.988 -3.117 1.00 97.19 90 ALA A CA 1
ATOM 727 C C . ALA A 1 90 ? 2.955 -4.677 -4.459 1.00 97.19 90 ALA A C 1
ATOM 729 O O . ALA A 1 90 ? 2.955 -4.032 -5.506 1.00 97.19 90 ALA A O 1
ATOM 730 N N . VAL A 1 91 ? 3.180 -5.986 -4.425 1.00 96.69 91 VAL A N 1
ATOM 731 C CA . VAL A 1 91 ? 3.420 -6.807 -5.617 1.00 96.69 91 VAL A CA 1
ATOM 732 C C . VAL A 1 91 ? 2.317 -7.851 -5.690 1.00 96.69 91 VAL A C 1
ATOM 734 O O . VAL A 1 91 ? 1.999 -8.476 -4.676 1.00 96.69 91 VAL A O 1
ATOM 737 N N . ASP A 1 92 ? 1.696 -7.997 -6.860 1.00 94.00 92 ASP A N 1
ATOM 738 C CA . ASP A 1 92 ? 0.675 -9.022 -7.073 1.00 94.00 92 ASP A CA 1
ATOM 739 C C . ASP A 1 92 ? 1.271 -10.378 -7.473 1.00 94.00 92 ASP A C 1
ATOM 741 O O . ASP A 1 92 ? 2.477 -10.529 -7.669 1.00 94.00 92 ASP A O 1
ATOM 745 N N . GLU A 1 93 ? 0.430 -11.403 -7.618 1.00 92.31 93 GLU A N 1
ATOM 746 C CA . GLU A 1 93 ? 0.894 -12.757 -7.944 1.00 92.31 93 GLU A CA 1
ATOM 747 C C . GLU A 1 93 ? 1.622 -12.813 -9.304 1.00 92.31 93 GLU A C 1
ATOM 749 O O . GLU A 1 93 ? 2.477 -13.673 -9.552 1.00 92.31 93 GLU A O 1
ATOM 754 N N . LYS A 1 94 ? 1.316 -11.872 -10.205 1.00 93.62 94 LYS A N 1
ATOM 755 C CA . LYS A 1 94 ? 1.928 -11.756 -11.533 1.00 93.62 94 LYS A CA 1
ATOM 756 C C . LYS A 1 94 ? 3.213 -10.933 -11.521 1.00 93.62 94 LYS A C 1
ATOM 758 O O . LYS A 1 94 ? 3.901 -10.917 -12.545 1.00 93.62 94 LYS A O 1
ATOM 763 N N . GLY A 1 95 ? 3.586 -10.360 -10.380 1.00 94.88 95 GLY A N 1
ATOM 764 C CA . GLY A 1 95 ? 4.740 -9.480 -10.256 1.00 94.88 95 GLY A CA 1
ATOM 765 C C . GLY A 1 95 ? 4.447 -8.070 -10.756 1.00 94.88 95 GLY A C 1
ATOM 766 O O . GLY A 1 95 ? 5.375 -7.282 -10.898 1.00 94.88 95 GLY A O 1
ATOM 767 N N . ASP A 1 96 ? 3.187 -7.741 -11.066 1.00 96.56 96 ASP A N 1
ATOM 768 C CA . ASP A 1 96 ? 2.827 -6.354 -11.343 1.00 96.56 96 ASP A CA 1
ATOM 769 C C . ASP A 1 96 ? 2.932 -5.565 -10.030 1.00 96.56 96 ASP A C 1
ATOM 771 O O . ASP A 1 96 ? 2.515 -6.021 -8.959 1.00 96.56 96 ASP A O 1
ATOM 775 N N . ILE A 1 97 ? 3.501 -4.366 -10.126 1.00 97.94 97 ILE A N 1
ATOM 776 C CA . ILE A 1 97 ? 3.787 -3.517 -8.973 1.00 97.94 97 ILE A CA 1
ATOM 777 C C . ILE A 1 97 ? 2.649 -2.512 -8.815 1.00 97.94 97 ILE A C 1
ATOM 779 O O . ILE A 1 97 ? 2.200 -1.896 -9.778 1.00 97.94 97 ILE A O 1
ATOM 783 N N . ALA A 1 98 ? 2.182 -2.329 -7.590 1.00 98.19 98 ALA A N 1
ATOM 784 C CA . ALA A 1 98 ? 1.239 -1.298 -7.202 1.00 98.19 98 ALA A CA 1
ATOM 785 C C . ALA A 1 98 ? 1.931 -0.329 -6.251 1.00 98.19 98 ALA A C 1
ATOM 787 O O . ALA A 1 98 ? 2.295 -0.709 -5.140 1.00 98.19 98 ALA A O 1
ATOM 788 N N . LEU A 1 99 ? 2.113 0.911 -6.682 1.00 98.25 99 LEU A N 1
ATOM 789 C CA . LEU A 1 99 ? 2.732 1.961 -5.889 1.00 98.25 99 LEU A CA 1
ATOM 790 C C . LEU A 1 99 ? 1.658 2.740 -5.138 1.00 98.25 99 LEU A C 1
ATOM 792 O O . LEU A 1 99 ? 0.643 3.136 -5.719 1.00 98.25 99 LEU A O 1
ATOM 796 N N . LEU A 1 100 ? 1.913 2.986 -3.857 1.00 98.00 100 LEU A N 1
ATOM 797 C CA . LEU A 1 100 ? 1.277 4.059 -3.113 1.00 98.00 100 LEU A CA 1
ATOM 798 C C . LEU A 1 100 ? 2.147 5.303 -3.280 1.00 98.00 100 LEU A C 1
ATOM 800 O O . LEU A 1 100 ? 3.244 5.371 -2.719 1.00 98.00 100 LEU A O 1
ATOM 804 N N . SER A 1 101 ? 1.646 6.273 -4.038 1.00 97.12 101 SER A N 1
ATOM 805 C CA . SER A 1 101 ? 2.360 7.521 -4.306 1.00 97.12 101 SER A CA 1
ATOM 806 C C . SER A 1 101 ? 1.566 8.734 -3.849 1.00 97.12 101 SER A C 1
ATOM 808 O O . SER A 1 101 ? 0.334 8.717 -3.846 1.00 97.12 101 SER A O 1
ATOM 810 N N . PHE A 1 102 ? 2.271 9.809 -3.510 1.00 95.19 102 PHE A N 1
ATOM 811 C CA . PHE A 1 102 ? 1.678 11.070 -3.087 1.00 95.19 102 PHE A CA 1
ATOM 812 C C . PHE A 1 102 ? 1.988 12.218 -4.039 1.00 95.19 102 PHE A C 1
ATOM 814 O O . PHE A 1 102 ? 3.087 12.328 -4.579 1.00 95.19 102 PHE A O 1
ATOM 821 N N . ASP A 1 103 ? 1.014 13.111 -4.164 1.00 92.88 103 ASP A N 1
ATOM 822 C CA . ASP A 1 103 ? 1.160 14.434 -4.756 1.00 92.88 103 ASP A CA 1
ATOM 823 C C . ASP A 1 103 ? 1.069 15.485 -3.650 1.00 92.88 103 ASP A C 1
ATOM 825 O O . ASP A 1 103 ? 0.042 15.647 -2.978 1.00 92.88 103 ASP A O 1
ATOM 829 N N . PHE A 1 104 ? 2.189 16.183 -3.478 1.00 88.12 104 PHE A N 1
ATOM 830 C CA . PHE A 1 104 ? 2.394 17.232 -2.488 1.00 88.12 104 PHE A CA 1
ATOM 831 C C . PHE A 1 104 ? 2.331 18.642 -3.089 1.00 88.12 104 PHE A C 1
ATOM 833 O O . PHE A 1 104 ? 2.721 19.598 -2.422 1.00 88.12 104 PHE A O 1
ATOM 840 N N . ALA A 1 105 ? 1.825 18.815 -4.318 1.00 89.00 105 ALA A N 1
ATOM 841 C CA . ALA A 1 105 ? 1.697 20.137 -4.940 1.00 89.00 105 ALA A CA 1
ATOM 842 C C . ALA A 1 105 ? 0.854 21.110 -4.094 1.00 89.00 105 ALA A C 1
ATOM 844 O O . ALA A 1 105 ? 1.048 22.322 -4.164 1.00 89.00 105 ALA A O 1
ATOM 845 N N . HIS A 1 106 ? -0.057 20.578 -3.272 1.00 88.50 106 HIS A N 1
ATOM 846 C CA . HIS A 1 106 ? -0.849 21.328 -2.298 1.00 88.50 106 HIS A CA 1
ATOM 847 C C . HIS A 1 106 ? -0.666 20.698 -0.905 1.00 88.50 106 HIS A C 1
ATOM 849 O O . HIS A 1 106 ? -1.450 19.823 -0.538 1.00 88.50 106 HIS A O 1
ATOM 855 N N . PRO A 1 107 ? 0.351 21.113 -0.122 1.00 82.69 107 PRO A N 1
ATOM 856 C CA . PRO A 1 107 ? 0.720 20.459 1.141 1.00 82.69 107 PRO A CA 1
ATOM 857 C C . PRO A 1 107 ? -0.393 20.392 2.196 1.00 82.69 107 PRO A C 1
ATOM 859 O O . PRO A 1 107 ? -0.400 19.483 3.017 1.00 82.69 107 PRO A O 1
ATOM 862 N N . GLU A 1 108 ? -1.347 21.322 2.156 1.00 87.12 108 GLU A N 1
ATOM 863 C CA . GLU A 1 108 ? -2.513 21.355 3.056 1.00 87.12 108 GLU A CA 1
ATOM 864 C C . GLU A 1 108 ? -3.544 20.256 2.743 1.00 87.12 108 GLU A C 1
ATOM 866 O O . GLU A 1 108 ? -4.377 19.897 3.573 1.00 87.12 108 GLU A O 1
ATOM 871 N N . THR A 1 109 ? -3.514 19.733 1.517 1.00 85.38 109 THR A N 1
ATOM 872 C CA . THR A 1 109 ? -4.441 18.721 1.006 1.00 85.38 109 THR A CA 1
ATOM 873 C C . THR A 1 109 ? -3.679 17.743 0.114 1.00 85.38 109 THR A C 1
ATOM 875 O O . THR A 1 109 ? -3.912 17.720 -1.104 1.00 85.38 109 THR A O 1
ATOM 878 N N . PRO A 1 110 ? -2.734 16.968 0.679 1.00 89.06 110 PRO A N 1
ATOM 879 C CA . PRO A 1 110 ? -1.977 16.009 -0.102 1.00 89.06 110 PRO A CA 1
ATOM 880 C C . PRO A 1 110 ? -2.936 14.977 -0.690 1.00 89.06 110 PRO A C 1
ATOM 882 O O . PRO A 1 110 ? -3.925 14.579 -0.065 1.00 89.06 110 PRO A O 1
ATOM 885 N N . LYS A 1 111 ? -2.647 14.547 -1.914 1.00 93.25 111 LYS A N 1
ATOM 886 C CA . LYS A 1 111 ? -3.396 13.475 -2.571 1.00 93.25 111 LYS A CA 1
ATOM 887 C C . LYS A 1 111 ? -2.547 12.228 -2.600 1.00 93.25 111 LYS A C 1
ATOM 889 O O . LYS A 1 111 ? -1.330 12.311 -2.729 1.00 93.25 111 LYS A O 1
ATOM 894 N N . TYR A 1 112 ? -3.202 11.082 -2.514 1.00 95.94 112 TYR A N 1
ATOM 895 C CA . TYR A 1 112 ? -2.558 9.800 -2.727 1.00 95.94 112 TYR A CA 1
ATOM 896 C C . TYR A 1 112 ? -3.156 9.109 -3.943 1.00 95.94 112 TYR A C 1
ATOM 898 O O . TYR A 1 112 ? -4.335 9.286 -4.262 1.00 95.94 112 TYR A O 1
ATOM 906 N N . TYR A 1 113 ? -2.329 8.318 -4.610 1.00 97.06 113 TYR A N 1
ATOM 907 C CA . TYR A 1 113 ? -2.689 7.566 -5.796 1.00 97.06 113 TYR A CA 1
ATOM 908 C C . TYR A 1 113 ? -2.214 6.128 -5.668 1.00 97.06 113 TYR A C 1
ATOM 910 O O . TYR A 1 113 ? -1.169 5.844 -5.082 1.00 97.06 113 TYR A O 1
ATOM 918 N N . LEU A 1 114 ? -2.989 5.237 -6.275 1.00 97.88 114 LEU A N 1
ATOM 919 C CA . LEU A 1 114 ? -2.568 3.887 -6.594 1.00 97.88 114 LEU A CA 1
ATOM 920 C C . LEU A 1 114 ? -2.051 3.899 -8.032 1.00 97.88 114 LEU A C 1
ATOM 922 O O . LEU A 1 114 ? -2.837 4.094 -8.961 1.00 97.88 114 LEU A O 1
ATOM 926 N N . ILE A 1 115 ? -0.753 3.701 -8.230 1.00 97.81 115 ILE A N 1
ATOM 927 C CA . ILE A 1 115 ? -0.162 3.625 -9.571 1.00 97.81 115 ILE A CA 1
ATOM 928 C C . ILE A 1 115 ? 0.178 2.171 -9.858 1.00 97.81 115 ILE A C 1
ATOM 930 O O . ILE A 1 115 ? 0.976 1.556 -9.158 1.00 97.81 115 ILE A O 1
ATOM 934 N N . ARG A 1 116 ? -0.459 1.598 -10.877 1.00 97.19 116 ARG A N 1
ATOM 935 C CA . ARG A 1 116 ? -0.200 0.228 -11.315 1.00 97.19 116 ARG A CA 1
ATOM 936 C C . ARG A 1 116 ? 0.883 0.249 -12.373 1.00 97.19 116 ARG A C 1
ATOM 938 O O . ARG A 1 116 ? 0.740 0.929 -13.387 1.00 97.19 116 ARG A O 1
ATOM 945 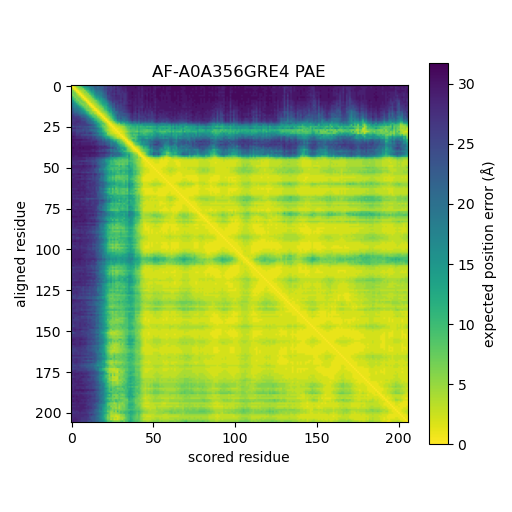N N . CYS A 1 117 ? 1.912 -0.548 -12.161 1.00 97.69 117 CYS A N 1
ATOM 946 C CA . CYS A 1 117 ? 3.059 -0.685 -13.035 1.00 97.69 117 CYS A CA 1
ATOM 947 C C . CYS A 1 117 ? 3.194 -2.124 -13.549 1.00 97.69 117 CYS A C 1
ATOM 949 O O . CYS A 1 117 ? 2.543 -3.052 -13.062 1.00 97.69 117 CYS A O 1
ATOM 951 N N . ASN A 1 118 ? 4.045 -2.331 -14.554 1.00 96.00 118 ASN A N 1
ATOM 952 C CA . ASN A 1 118 ? 4.594 -3.666 -14.804 1.00 96.00 118 ASN A CA 1
ATOM 953 C C . ASN A 1 118 ? 5.632 -4.050 -13.724 1.00 96.00 118 ASN A C 1
ATOM 955 O O . ASN A 1 118 ? 5.972 -3.257 -12.846 1.00 96.00 118 ASN A O 1
ATOM 959 N N . TYR A 1 119 ? 6.186 -5.256 -13.844 1.00 93.25 119 TYR A N 1
ATOM 960 C CA . TYR A 1 119 ? 7.259 -5.794 -12.994 1.00 93.25 119 TYR A CA 1
ATOM 961 C C . TYR A 1 119 ? 8.612 -5.048 -13.083 1.00 93.25 119 TYR A C 1
ATOM 963 O O . TYR A 1 119 ? 9.594 -5.446 -12.455 1.00 93.25 119 TYR A O 1
ATOM 971 N N . ARG A 1 120 ? 8.699 -3.987 -13.895 1.00 93.06 120 ARG A N 1
ATOM 972 C CA . ARG A 1 120 ? 9.877 -3.119 -14.051 1.00 93.06 120 ARG A CA 1
ATOM 973 C C . ARG A 1 120 ? 9.589 -1.655 -13.719 1.00 93.06 120 ARG A C 1
ATOM 975 O O . ARG A 1 120 ? 10.441 -0.809 -13.949 1.00 93.06 120 ARG A O 1
ATOM 982 N N . GLY A 1 121 ? 8.432 -1.366 -13.127 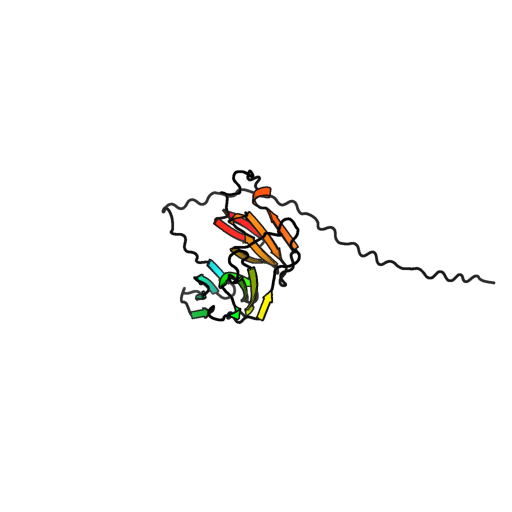1.00 95.31 121 GLY A N 1
ATOM 983 C CA . GLY A 1 121 ? 8.100 -0.025 -12.654 1.00 95.31 121 GLY A CA 1
ATOM 984 C C . GLY A 1 121 ? 7.518 0.913 -13.714 1.00 95.31 121 GLY A C 1
ATOM 985 O O . GLY A 1 121 ? 7.188 2.045 -13.371 1.00 95.31 121 GLY A O 1
ATOM 986 N N . ASP A 1 122 ? 7.301 0.462 -14.956 1.00 96.25 122 ASP A N 1
ATOM 987 C CA . ASP A 1 122 ? 6.649 1.294 -15.974 1.00 96.25 122 ASP A CA 1
ATOM 988 C C . ASP A 1 122 ? 5.166 1.460 -15.641 1.00 96.25 122 ASP A C 1
ATOM 990 O O . ASP A 1 122 ? 4.436 0.464 -15.529 1.00 96.25 122 ASP A O 1
ATOM 994 N N . ALA A 1 123 ? 4.717 2.709 -15.512 1.00 96.88 123 ALA A N 1
ATOM 995 C CA . ALA A 1 123 ? 3.333 3.042 -15.210 1.00 96.88 123 ALA A CA 1
ATOM 996 C C . ALA A 1 123 ? 2.388 2.560 -16.322 1.00 96.88 123 ALA A C 1
ATOM 998 O O . ALA A 1 123 ? 2.578 2.828 -17.506 1.00 96.88 123 ALA A O 1
ATOM 999 N N . LYS A 1 124 ? 1.330 1.853 -15.924 1.00 96.25 124 LYS A N 1
ATOM 1000 C CA . LYS A 1 124 ? 0.221 1.436 -16.794 1.00 96.25 124 LYS A CA 1
ATOM 1001 C C . LYS A 1 124 ? -1.031 2.258 -16.528 1.00 96.25 124 LYS A C 1
ATOM 1003 O O . LYS A 1 124 ? -1.794 2.539 -17.446 1.00 96.25 124 LYS A O 1
ATOM 1008 N N . GLU A 1 125 ? -1.277 2.581 -15.261 1.00 96.12 125 GLU A N 1
ATOM 1009 C CA . GLU A 1 125 ? -2.521 3.202 -14.825 1.00 96.12 125 GLU A CA 1
ATOM 1010 C C . GLU A 1 125 ? -2.320 3.962 -13.511 1.00 96.12 125 GLU A C 1
ATOM 1012 O O . GLU A 1 125 ? -1.665 3.463 -12.599 1.00 96.12 125 GLU A O 1
ATOM 1017 N N . LYS A 1 126 ? -2.927 5.146 -13.395 1.00 97.00 126 LYS A N 1
ATOM 1018 C CA . LYS A 1 126 ? -2.982 5.940 -12.162 1.00 97.00 126 LYS A CA 1
ATOM 1019 C C . LYS A 1 126 ? -4.431 6.022 -11.694 1.00 97.00 126 LYS A C 1
ATOM 1021 O O . LYS A 1 126 ? -5.298 6.523 -12.410 1.00 97.00 126 LYS A O 1
ATOM 1026 N N . LEU A 1 127 ? -4.691 5.528 -10.490 1.00 96.00 127 LEU A N 1
ATOM 1027 C CA . LEU A 1 127 ? -6.022 5.362 -9.918 1.00 96.00 127 LEU A CA 1
ATOM 1028 C C . LEU A 1 127 ? -6.188 6.185 -8.640 1.00 96.00 127 LEU A C 1
ATOM 1030 O O . LEU A 1 127 ? -5.268 6.327 -7.835 1.00 96.00 127 LEU A O 1
ATOM 1034 N N . ASN A 1 128 ? -7.412 6.669 -8.436 1.00 95.12 128 ASN A N 1
ATOM 1035 C CA . ASN A 1 128 ? -7.867 7.177 -7.146 1.00 95.12 128 ASN A CA 1
ATOM 1036 C C . ASN A 1 128 ? -8.688 6.091 -6.451 1.00 95.12 128 ASN A C 1
ATOM 1038 O O . ASN A 1 128 ? -9.486 5.410 -7.110 1.00 95.12 128 ASN A O 1
ATOM 1042 N N . VAL A 1 129 ? -8.557 5.993 -5.128 1.00 95.44 129 VAL A N 1
ATOM 1043 C CA . VAL A 1 129 ? -9.504 5.220 -4.321 1.00 95.44 129 VAL A CA 1
ATOM 1044 C C . VAL A 1 129 ? -10.857 5.930 -4.340 1.00 95.44 129 VAL A C 1
ATOM 1046 O O . VAL A 1 129 ? -10.946 7.145 -4.157 1.00 95.44 129 VAL A O 1
ATOM 1049 N N . ARG A 1 130 ? -11.920 5.180 -4.629 1.00 96.00 130 ARG A N 1
ATOM 1050 C CA . ARG A 1 130 ? -13.270 5.706 -4.868 1.00 96.00 130 ARG A CA 1
ATOM 1051 C C . ARG A 1 130 ? -14.301 4.954 -4.042 1.00 96.00 130 ARG A C 1
ATOM 1053 O O . ARG A 1 130 ? -14.126 3.780 -3.736 1.00 96.00 130 ARG A O 1
ATOM 1060 N N . GLY A 1 131 ? -15.407 5.630 -3.739 1.00 96.12 131 GLY A N 1
ATOM 1061 C CA . GLY A 1 131 ? -16.530 5.025 -3.018 1.00 96.12 131 GLY A CA 1
ATOM 1062 C C . GLY A 1 131 ? -16.290 4.836 -1.520 1.00 96.12 131 GLY A C 1
ATOM 1063 O O . GLY A 1 131 ? -16.980 4.026 -0.912 1.00 96.12 131 GLY A O 1
ATOM 1064 N N . LEU A 1 132 ? -15.331 5.562 -0.929 1.00 96.06 132 LEU A N 1
ATOM 1065 C CA . LEU A 1 132 ? -15.132 5.578 0.522 1.00 96.06 132 LEU A CA 1
ATOM 1066 C C . LEU A 1 132 ? -16.440 5.963 1.224 1.00 96.06 132 LEU A C 1
ATOM 1068 O O . LEU A 1 132 ? -17.120 6.906 0.808 1.00 96.06 132 LEU A O 1
ATOM 1072 N N . SER A 1 133 ? -16.784 5.242 2.292 1.00 92.19 133 SER A N 1
ATOM 1073 C CA . SER A 1 133 ? -17.904 5.628 3.151 1.00 92.19 133 SER A CA 1
ATOM 1074 C C . SER A 1 133 ? -17.581 6.927 3.904 1.00 92.19 133 SER A C 1
ATOM 1076 O O . SER A 1 133 ? -16.427 7.353 3.985 1.00 92.19 133 SER A O 1
ATOM 1078 N N . ALA A 1 134 ? -18.607 7.566 4.474 1.00 93.62 134 ALA A N 1
ATOM 1079 C CA . ALA A 1 134 ? -18.446 8.822 5.211 1.00 93.62 134 ALA A CA 1
ATOM 1080 C C . ALA A 1 134 ? -17.448 8.718 6.382 1.00 93.62 134 ALA A C 1
ATOM 1082 O O . ALA A 1 134 ? -16.744 9.679 6.669 1.00 93.62 134 ALA A O 1
ATOM 1083 N N . GLU A 1 135 ? -17.349 7.546 7.010 1.00 93.56 135 GLU A N 1
ATOM 1084 C CA . GLU A 1 135 ? -16.402 7.253 8.093 1.00 93.56 135 GLU A CA 1
ATOM 1085 C C . GLU A 1 135 ? -14.935 7.357 7.640 1.00 93.56 135 GLU A C 1
ATOM 1087 O O . GLU A 1 135 ? -14.085 7.859 8.371 1.00 93.56 135 GLU A O 1
ATOM 1092 N N . TYR A 1 136 ? -14.647 6.976 6.392 1.00 95.31 136 TYR A N 1
ATOM 1093 C CA . TYR A 1 136 ? -13.303 7.005 5.809 1.00 95.31 136 TYR A CA 1
ATOM 1094 C C . TYR A 1 136 ? -13.081 8.223 4.903 1.00 95.31 136 TYR A C 1
ATOM 1096 O O . TYR A 1 136 ? -12.129 8.253 4.126 1.00 95.31 136 TYR A O 1
ATOM 1104 N N . SER A 1 137 ? -13.915 9.266 4.986 1.00 90.38 137 SER A N 1
ATOM 1105 C CA . SER A 1 137 ? -13.813 10.426 4.085 1.00 90.38 137 SER A CA 1
ATOM 1106 C C . SER A 1 137 ? -12.506 11.217 4.240 1.00 90.38 137 SER A C 1
ATOM 1108 O O . SER A 1 137 ? -12.146 11.992 3.358 1.00 90.38 137 SER A O 1
ATOM 1110 N N . ARG A 1 138 ? -11.820 11.061 5.379 1.00 90.44 138 ARG A N 1
ATOM 1111 C CA . ARG A 1 138 ? -10.513 11.670 5.688 1.00 90.44 138 ARG A CA 1
ATOM 1112 C C . ARG A 1 138 ? -9.377 10.645 5.727 1.00 90.44 138 ARG A C 1
ATOM 1114 O O . ARG A 1 138 ? -8.315 10.934 6.271 1.00 90.44 138 ARG A O 1
ATOM 1121 N N . PHE A 1 139 ? -9.611 9.448 5.199 1.00 95.25 139 PHE A N 1
ATOM 1122 C CA . PHE A 1 139 ? -8.620 8.386 5.190 1.00 95.25 139 PHE A CA 1
ATOM 1123 C C . PHE A 1 139 ? -7.403 8.782 4.348 1.00 95.25 139 PHE A C 1
ATOM 1125 O O . PHE A 1 139 ? -7.537 9.183 3.189 1.00 95.25 139 PHE A O 1
ATOM 1132 N N . PHE A 1 140 ? -6.216 8.640 4.937 1.00 95.06 140 PHE A N 1
ATOM 1133 C CA . PHE A 1 140 ? -4.943 8.896 4.277 1.00 95.06 140 PHE A CA 1
ATOM 1134 C C . PHE A 1 140 ? -3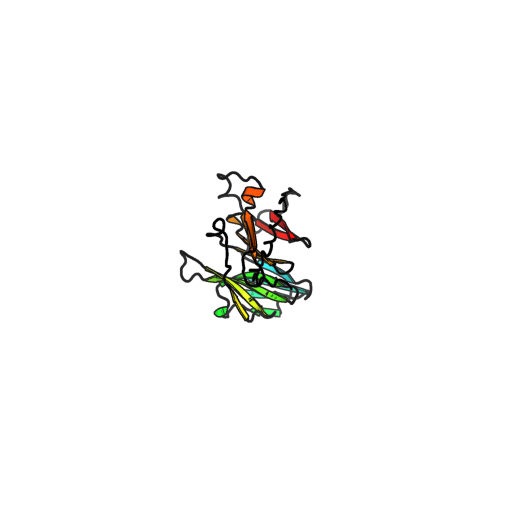.955 7.781 4.648 1.00 95.06 140 PHE A C 1
ATOM 1136 O O . PHE A 1 140 ? -3.560 7.688 5.818 1.00 95.06 140 PHE A O 1
ATOM 1143 N N . PRO A 1 141 ? -3.608 6.890 3.706 1.00 96.94 141 PRO A N 1
ATOM 1144 C CA . PRO A 1 141 ? -2.770 5.739 3.998 1.00 96.94 141 PRO A CA 1
ATOM 1145 C C . PRO A 1 141 ? -1.291 6.095 3.990 1.00 96.94 141 PRO A C 1
ATOM 1147 O O . PRO A 1 141 ? -0.881 7.043 3.336 1.00 96.94 141 PRO A O 1
ATOM 1150 N N . ASN A 1 142 ? -0.489 5.285 4.667 1.00 94.00 142 ASN A N 1
ATOM 1151 C CA . ASN A 1 142 ? 0.971 5.324 4.639 1.00 94.00 142 ASN A CA 1
ATOM 1152 C C . ASN A 1 142 ? 1.592 3.936 4.387 1.00 94.00 142 ASN A C 1
ATOM 1154 O O . ASN A 1 142 ? 2.812 3.825 4.284 1.00 94.00 142 ASN A O 1
ATOM 1158 N N . TYR A 1 143 ? 0.764 2.898 4.238 1.00 96.12 143 TYR A N 1
ATOM 1159 C CA . TYR A 1 143 ? 1.193 1.585 3.769 1.00 96.12 143 TYR A CA 1
ATOM 1160 C C . TYR A 1 143 ? 0.196 0.986 2.781 1.00 96.12 143 TYR A C 1
ATOM 1162 O O . TYR A 1 143 ? -1.011 1.239 2.867 1.00 96.12 143 TYR A O 1
ATOM 1170 N N . ILE A 1 144 ? 0.709 0.145 1.885 1.00 97.62 144 ILE A N 1
ATOM 1171 C CA . ILE A 1 144 ? -0.087 -0.681 0.977 1.00 97.62 144 ILE A CA 1
ATOM 1172 C C . ILE A 1 144 ? 0.367 -2.144 1.027 1.00 97.62 144 ILE A C 1
ATOM 1174 O O . ILE A 1 144 ? 1.559 -2.463 1.094 1.00 97.62 144 ILE A O 1
ATOM 1178 N N . PHE A 1 145 ? -0.610 -3.042 0.976 1.00 96.62 145 PHE A N 1
ATOM 1179 C CA . PHE A 1 145 ? -0.427 -4.482 0.852 1.00 96.62 145 PHE A CA 1
ATOM 1180 C C . PHE A 1 145 ? -1.376 -5.020 -0.212 1.00 96.62 145 PHE A C 1
ATOM 1182 O O . PHE A 1 145 ? -2.392 -4.399 -0.527 1.00 96.62 145 PHE A O 1
ATOM 1189 N N . TYR A 1 146 ? -1.056 -6.188 -0.755 1.00 95.62 146 TYR A N 1
ATOM 1190 C CA . TYR A 1 146 ? -1.905 -6.863 -1.721 1.00 95.62 146 TYR A CA 1
ATOM 1191 C C . TYR A 1 146 ? -2.077 -8.329 -1.335 1.00 95.62 146 TYR A C 1
ATOM 1193 O O . TYR A 1 146 ? -1.111 -8.997 -0.958 1.00 95.62 146 TYR A O 1
ATOM 1201 N N . ARG A 1 147 ? -3.320 -8.805 -1.392 1.00 94.12 147 ARG A N 1
ATOM 1202 C CA . ARG A 1 147 ? -3.689 -10.182 -1.066 1.00 94.12 147 ARG A CA 1
ATOM 1203 C C . ARG A 1 147 ? -4.975 -10.556 -1.790 1.00 94.12 147 ARG A C 1
ATOM 1205 O O . ARG A 1 147 ? -5.953 -9.814 -1.723 1.00 94.12 147 ARG A O 1
ATOM 1212 N N . ASP A 1 148 ? -4.968 -11.702 -2.462 1.00 93.31 148 ASP A N 1
ATOM 1213 C CA . ASP A 1 148 ? -6.148 -12.346 -3.051 1.00 93.31 148 ASP A CA 1
ATOM 1214 C C . ASP A 1 148 ? -7.010 -11.401 -3.905 1.00 93.31 148 ASP A C 1
ATOM 1216 O O . ASP A 1 148 ? -8.236 -11.382 -3.800 1.00 93.31 148 ASP A O 1
ATOM 1220 N N . GLY A 1 149 ? -6.372 -10.575 -4.740 1.00 93.94 149 GLY A N 1
ATOM 1221 C CA . GLY A 1 149 ? -7.072 -9.625 -5.612 1.00 93.94 149 GLY A CA 1
ATOM 1222 C C . GLY A 1 149 ? -7.462 -8.292 -4.969 1.00 93.94 149 GLY A C 1
ATOM 1223 O O . GLY A 1 149 ? -8.123 -7.486 -5.627 1.00 93.94 149 GLY A O 1
ATOM 1224 N N . HIS A 1 150 ? -7.049 -8.031 -3.730 1.00 96.81 150 HIS A N 1
ATOM 1225 C CA . HIS A 1 150 ? -7.423 -6.834 -2.982 1.00 96.81 150 HIS A CA 1
ATOM 1226 C C . HIS A 1 150 ? -6.204 -6.021 -2.566 1.00 96.81 150 HIS A C 1
ATOM 1228 O O . HIS A 1 150 ? -5.176 -6.578 -2.175 1.00 96.81 150 HIS A O 1
ATOM 1234 N N . TYR A 1 151 ? -6.344 -4.697 -2.602 1.00 97.50 151 TYR A N 1
ATOM 1235 C CA . TYR A 1 151 ? -5.391 -3.787 -1.977 1.00 97.50 151 TYR A CA 1
ATOM 1236 C C . TYR A 1 151 ? -5.858 -3.444 -0.569 1.00 97.50 151 TYR A C 1
ATOM 1238 O O . TYR A 1 151 ? -7.015 -3.081 -0.364 1.00 97.50 151 TYR A O 1
ATOM 1246 N N . PHE A 1 152 ? -4.941 -3.530 0.387 1.00 97.94 152 PHE A N 1
ATOM 1247 C CA . PHE A 1 152 ? -5.138 -3.112 1.767 1.00 97.94 152 PHE A CA 1
ATOM 1248 C C . PHE A 1 152 ? -4.294 -1.870 1.998 1.00 97.94 152 PHE A C 1
ATOM 1250 O O . PHE A 1 152 ? -3.065 -1.925 1.973 1.00 97.94 152 PHE A O 1
ATOM 1257 N N . PHE A 1 153 ? -4.965 -0.751 2.214 1.00 98.06 153 PHE A N 1
ATOM 1258 C CA . PHE A 1 153 ? -4.358 0.516 2.565 1.00 98.06 153 PHE A CA 1
ATOM 1259 C C . PHE A 1 153 ? -4.439 0.682 4.074 1.00 98.06 153 PHE A C 1
ATOM 1261 O O . PHE A 1 153 ? -5.528 0.606 4.638 1.00 98.06 153 PHE A O 1
ATOM 1268 N N . LEU A 1 154 ? -3.311 0.930 4.727 1.00 97.88 154 LEU A N 1
ATOM 1269 C CA . LEU A 1 154 ? -3.257 1.175 6.165 1.00 97.88 154 LEU A CA 1
ATOM 1270 C C . LEU A 1 154 ? -2.896 2.637 6.414 1.00 97.88 154 LEU A C 1
ATOM 1272 O O . LEU A 1 154 ? -1.934 3.148 5.843 1.00 97.88 154 LEU A O 1
ATOM 1276 N N . SER A 1 155 ? -3.661 3.279 7.292 1.00 96.62 155 SER A N 1
ATOM 1277 C CA . SER A 1 155 ? -3.294 4.518 7.969 1.00 96.62 155 SER A CA 1
ATOM 1278 C C . SER A 1 155 ? -2.873 4.165 9.393 1.00 96.62 155 SER A C 1
ATOM 1280 O O . SER A 1 155 ? -3.720 3.912 10.251 1.00 96.62 155 SER A O 1
ATOM 1282 N N . SER A 1 156 ? -1.565 4.082 9.642 1.00 95.00 156 SER A N 1
ATOM 1283 C CA . SER A 1 156 ? -1.038 3.535 10.898 1.00 95.00 156 SER A CA 1
ATOM 1284 C C . SER A 1 156 ? -1.356 4.403 12.113 1.00 95.00 156 SER A C 1
ATOM 1286 O O . SER A 1 156 ? -1.715 3.872 13.159 1.00 95.00 156 SER A O 1
ATOM 1288 N N . SER A 1 157 ? -1.293 5.727 11.960 1.00 93.19 157 SER A N 1
ATOM 1289 C CA . SER A 1 157 ? -1.578 6.699 13.024 1.00 93.19 157 SER A CA 1
ATOM 1290 C C . SER A 1 157 ? -3.069 6.894 13.288 1.00 93.19 157 SER A C 1
ATOM 1292 O O . SER A 1 157 ? -3.455 7.380 14.345 1.00 93.19 157 SER A O 1
ATOM 1294 N N . LYS A 1 158 ? -3.928 6.542 12.325 1.00 94.50 158 LYS A N 1
ATOM 1295 C CA . LYS A 1 158 ? -5.384 6.500 12.522 1.00 94.50 158 LYS A CA 1
ATOM 1296 C C . LYS A 1 158 ? -5.887 5.114 12.891 1.00 94.50 158 LYS A C 1
ATOM 1298 O O . LYS A 1 158 ? -7.066 4.983 13.187 1.00 94.50 158 LYS A O 1
ATOM 1303 N N . MET A 1 159 ? -5.015 4.105 12.870 1.00 96.38 159 MET A N 1
ATOM 1304 C CA . MET A 1 159 ? -5.366 2.701 13.068 1.00 96.38 159 MET A CA 1
ATOM 1305 C C . MET A 1 159 ? -6.522 2.258 12.157 1.00 96.38 159 MET A C 1
ATOM 1307 O O . MET A 1 159 ? -7.403 1.508 12.564 1.00 96.38 159 MET A O 1
ATOM 1311 N N . GLN A 1 160 ? -6.525 2.734 10.911 1.00 97.25 160 GLN A N 1
ATOM 1312 C CA . GLN A 1 160 ? -7.576 2.443 9.936 1.00 97.25 160 GLN A CA 1
ATOM 1313 C C . GLN A 1 160 ? -7.031 1.612 8.784 1.00 97.25 160 GLN A C 1
ATOM 1315 O O . GLN A 1 160 ? -5.961 1.912 8.253 1.00 97.25 160 GLN A O 1
ATOM 1320 N N . VAL A 1 161 ? -7.800 0.619 8.346 1.00 98.12 161 VAL A N 1
ATOM 1321 C CA . VAL A 1 161 ? -7.512 -0.155 7.136 1.00 98.12 161 VAL A CA 1
ATOM 1322 C C . VAL A 1 161 ? -8.655 0.008 6.150 1.00 98.12 161 VAL A C 1
ATOM 1324 O O . VAL A 1 161 ? -9.807 -0.234 6.487 1.00 98.12 161 VAL A O 1
ATOM 1327 N N . VAL A 1 162 ? -8.334 0.381 4.917 1.00 98.25 162 VAL A N 1
ATOM 1328 C CA . VAL A 1 162 ? -9.270 0.430 3.795 1.00 98.25 162 VAL A CA 1
ATOM 1329 C C . VAL A 1 162 ? -8.901 -0.653 2.792 1.00 98.25 162 VAL A C 1
ATOM 1331 O O . VAL A 1 162 ? -7.762 -0.730 2.339 1.00 98.25 162 VAL A O 1
ATOM 1334 N N . VAL A 1 163 ? -9.880 -1.468 2.417 1.00 98.06 163 VAL A N 1
ATOM 1335 C CA . VAL A 1 163 ? -9.747 -2.528 1.420 1.00 98.06 163 VAL A CA 1
ATOM 1336 C C . VAL A 1 163 ? -10.440 -2.108 0.135 1.00 98.06 163 VAL A C 1
ATOM 1338 O O . VAL A 1 163 ? -11.607 -1.696 0.148 1.00 98.06 163 VAL A O 1
ATOM 1341 N N . THR A 1 164 ? -9.732 -2.240 -0.983 1.00 98.25 164 THR A N 1
ATOM 1342 C CA . THR A 1 164 ? -10.276 -1.993 -2.319 1.00 98.25 164 THR A CA 1
ATOM 1343 C C . THR A 1 164 ? -10.089 -3.195 -3.228 1.00 98.25 164 THR A C 1
ATOM 1345 O O . THR A 1 164 ? -9.197 -4.021 -3.028 1.00 98.25 164 THR A O 1
ATOM 1348 N N . ASP A 1 165 ? -10.882 -3.244 -4.295 1.00 96.88 165 ASP A N 1
ATOM 1349 C CA . ASP A 1 165 ? -10.570 -4.095 -5.442 1.00 96.88 165 ASP A CA 1
ATOM 1350 C C . ASP A 1 165 ? -9.325 -3.587 -6.205 1.00 96.88 165 ASP A C 1
ATOM 1352 O O . ASP A 1 165 ? -8.746 -2.539 -5.885 1.00 96.88 165 ASP A O 1
ATOM 1356 N N . ARG A 1 166 ? -8.937 -4.302 -7.269 1.00 95.19 166 ARG A N 1
ATOM 1357 C CA . ARG A 1 166 ? -7.796 -3.927 -8.128 1.00 95.19 166 ARG A CA 1
ATOM 1358 C C . ARG A 1 166 ? -7.973 -2.604 -8.888 1.00 95.19 166 ARG A C 1
ATOM 1360 O O . ARG A 1 166 ? -6.995 -2.090 -9.421 1.00 95.19 166 ARG A O 1
ATOM 1367 N N . ASN A 1 167 ? -9.190 -2.064 -8.954 1.00 95.31 167 ASN A N 1
ATOM 1368 C CA . ASN A 1 167 ? -9.535 -0.825 -9.658 1.00 95.31 167 ASN A CA 1
ATOM 1369 C C . ASN A 1 167 ? -9.655 0.381 -8.701 1.00 95.31 167 ASN A C 1
ATOM 1371 O O . ASN A 1 167 ? -10.076 1.471 -9.116 1.00 95.31 167 ASN A O 1
ATOM 1375 N N . GLY A 1 168 ? -9.315 0.187 -7.420 1.00 96.19 168 GLY A N 1
ATOM 1376 C CA . GLY A 1 168 ? -9.408 1.206 -6.377 1.00 96.19 168 GLY A CA 1
ATOM 1377 C C . GLY A 1 168 ? -10.836 1.454 -5.883 1.00 96.19 168 GLY A C 1
ATOM 1378 O O . GLY A 1 168 ? -11.106 2.507 -5.310 1.00 96.19 168 GLY A O 1
ATOM 1379 N N . VAL A 1 169 ? -11.776 0.536 -6.117 1.00 97.81 169 VAL A N 1
ATOM 1380 C CA . VAL A 1 169 ? -13.146 0.651 -5.603 1.00 97.81 169 VAL A CA 1
ATOM 1381 C C . VAL A 1 169 ? -13.190 0.125 -4.174 1.00 97.81 169 VAL A C 1
ATOM 1383 O O . VAL A 1 169 ? -12.836 -1.026 -3.923 1.00 97.81 169 VAL A O 1
ATOM 1386 N N . PHE A 1 170 ? -13.626 0.974 -3.242 1.00 97.88 170 PHE A N 1
ATOM 1387 C CA . PHE A 1 170 ? -13.814 0.629 -1.836 1.00 97.88 170 PHE A CA 1
ATOM 1388 C C . PHE A 1 170 ? -14.740 -0.578 -1.669 1.00 97.88 170 PHE A C 1
ATOM 1390 O O . PHE A 1 170 ? -15.818 -0.635 -2.259 1.00 97.88 170 PHE A O 1
ATOM 1397 N N . GLN A 1 171 ? -14.326 -1.517 -0.823 1.00 97.12 171 GLN A N 1
ATOM 1398 C CA . GLN A 1 171 ? -15.116 -2.694 -0.475 1.00 97.12 171 GLN A CA 1
ATOM 1399 C C . GLN A 1 171 ? -15.405 -2.773 1.021 1.00 97.12 171 GLN A C 1
ATOM 1401 O O . GLN A 1 171 ? -16.519 -3.125 1.415 1.00 97.12 171 GLN A O 1
ATOM 1406 N N . LYS A 1 172 ? -14.400 -2.479 1.853 1.00 96.31 172 LYS A N 1
ATOM 1407 C CA . LYS A 1 172 ? -14.498 -2.604 3.307 1.00 96.31 172 LYS A CA 1
ATOM 1408 C C . LYS A 1 172 ? -13.517 -1.675 4.010 1.00 96.31 172 LYS A C 1
ATOM 1410 O O . LYS A 1 172 ? -12.435 -1.414 3.494 1.00 96.31 172 LYS A O 1
ATOM 1415 N N . GLY A 1 173 ? -13.896 -1.208 5.192 1.00 97.31 173 GLY A N 1
ATOM 1416 C CA . GLY A 1 173 ? -13.023 -0.485 6.106 1.00 97.31 173 GLY A CA 1
ATOM 1417 C C . GLY A 1 173 ? -12.990 -1.166 7.471 1.00 97.31 173 GLY A C 1
ATOM 1418 O O . GLY A 1 173 ? -13.920 -1.898 7.818 1.00 97.31 173 GLY A O 1
ATOM 1419 N N . TYR A 1 174 ? -11.904 -0.953 8.203 1.00 97.06 174 TYR A N 1
ATOM 1420 C CA . TYR A 1 174 ? -11.734 -1.382 9.583 1.00 97.06 174 TYR A CA 1
ATOM 1421 C C . TYR A 1 174 ? -11.172 -0.224 10.403 1.00 97.06 174 TYR A C 1
ATOM 1423 O O . TYR A 1 174 ? -10.100 0.290 10.076 1.00 97.06 174 TYR A O 1
ATOM 1431 N N . ASP A 1 175 ? -11.852 0.128 11.488 1.00 96.06 175 ASP A N 1
ATOM 1432 C CA . ASP A 1 175 ? -11.291 0.935 12.567 1.00 96.06 175 ASP A CA 1
ATOM 1433 C C . ASP A 1 175 ? -10.701 -0.013 13.619 1.00 96.06 175 ASP A C 1
ATOM 1435 O O . ASP A 1 175 ? -11.404 -0.610 14.436 1.00 96.06 175 ASP A O 1
ATOM 1439 N N . LEU A 1 176 ? -9.386 -0.218 13.554 1.00 95.88 176 LEU A N 1
ATOM 1440 C CA . LEU A 1 176 ? -8.691 -1.141 14.446 1.00 95.88 176 LEU A CA 1
ATOM 1441 C C . LEU A 1 176 ? -8.658 -0.610 15.881 1.00 95.88 176 LEU A C 1
ATOM 1443 O O . LEU A 1 176 ? -8.673 -1.409 16.811 1.00 95.88 176 LEU A O 1
ATOM 1447 N N . ALA A 1 177 ? -8.652 0.712 16.076 1.00 94.94 177 ALA A N 1
ATOM 1448 C CA . ALA A 1 177 ? -8.731 1.291 17.411 1.00 94.94 177 ALA A CA 1
ATOM 1449 C C . ALA A 1 177 ? -10.083 0.975 18.069 1.00 94.94 177 ALA A C 1
ATOM 1451 O O . ALA A 1 177 ? -10.113 0.603 19.240 1.00 94.94 177 ALA A O 1
ATOM 1452 N N . GLU A 1 178 ? -11.183 1.034 17.314 1.00 95.00 178 GLU A N 1
ATOM 1453 C CA . GLU A 1 178 ? -12.509 0.643 17.805 1.00 95.00 178 GLU A CA 1
ATOM 1454 C C . GLU A 1 178 ? -12.565 -0.857 18.122 1.00 95.00 178 GLU A C 1
ATOM 1456 O O . GLU A 1 178 ? -12.983 -1.245 19.212 1.00 95.00 178 GLU A O 1
ATOM 1461 N N . ILE A 1 179 ? -12.067 -1.706 17.215 1.00 94.56 179 ILE A N 1
ATOM 1462 C CA . ILE A 1 179 ? -12.035 -3.171 17.388 1.00 94.56 179 ILE A CA 1
ATOM 1463 C C . ILE A 1 179 ? -11.212 -3.593 18.620 1.00 94.56 179 ILE A C 1
ATOM 1465 O O . ILE A 1 179 ? -11.495 -4.618 19.244 1.00 94.56 179 ILE A O 1
ATOM 1469 N N . LEU A 1 180 ? -10.175 -2.831 18.969 1.00 93.38 180 LEU A N 1
ATOM 1470 C CA . LEU A 1 180 ? -9.334 -3.070 20.146 1.00 93.38 180 LEU A CA 1
ATOM 1471 C C . LEU A 1 180 ? -9.864 -2.388 21.414 1.00 93.38 180 LEU A C 1
ATOM 1473 O O . LEU A 1 180 ? -9.329 -2.631 22.494 1.00 93.38 180 LEU A O 1
ATOM 1477 N N . GLY A 1 181 ? -10.894 -1.547 21.298 1.00 94.50 181 GLY A N 1
ATOM 1478 C CA . GLY A 1 181 ? -11.438 -0.777 22.412 1.00 94.50 181 GLY A CA 1
ATOM 1479 C C . GLY A 1 181 ? -10.475 0.285 22.946 1.00 94.50 181 GLY A C 1
ATOM 1480 O O . GLY A 1 181 ? -10.456 0.528 24.151 1.00 94.50 181 GLY A O 1
ATOM 1481 N N . ILE A 1 182 ? -9.661 0.897 22.078 1.00 94.00 182 ILE A N 1
ATOM 1482 C CA . ILE A 1 182 ? -8.753 1.982 22.466 1.00 94.00 182 ILE A CA 1
ATOM 1483 C C . ILE A 1 182 ? -9.583 3.210 22.880 1.00 94.00 182 ILE A C 1
ATOM 1485 O O . ILE A 1 182 ? -10.400 3.678 22.080 1.00 94.00 182 ILE A O 1
ATOM 1489 N N . PRO A 1 183 ? -9.388 3.757 24.094 1.00 94.44 183 PRO A N 1
ATOM 1490 C CA . PRO A 1 183 ? -10.073 4.970 24.528 1.00 94.44 183 PRO A CA 1
ATOM 1491 C C . PRO A 1 183 ? -9.793 6.160 23.601 1.00 94.44 183 PRO A C 1
ATOM 1493 O O . PRO A 1 183 ? -8.675 6.333 23.120 1.00 94.44 183 PRO A O 1
ATOM 1496 N N . GLU A 1 184 ? -10.783 7.034 23.397 1.00 93.25 184 GLU A N 1
ATOM 1497 C CA . GLU A 1 184 ? -10.643 8.230 22.542 1.00 93.25 184 GLU A CA 1
ATOM 1498 C C . GLU A 1 184 ? -9.474 9.141 22.940 1.00 93.25 184 GLU A C 1
ATOM 1500 O O . GLU A 1 184 ? -8.848 9.763 22.086 1.00 93.25 184 GLU A O 1
ATOM 1505 N N . GLU A 1 185 ? -9.163 9.209 24.233 1.00 95.19 185 GLU A N 1
ATOM 1506 C CA . GLU A 1 185 ? -8.043 9.987 24.771 1.00 95.19 185 GLU A CA 1
ATOM 1507 C C . GLU A 1 185 ? -6.664 9.416 24.408 1.00 95.19 185 GLU A C 1
ATOM 1509 O O . GLU A 1 185 ? -5.710 10.184 24.278 1.00 95.19 185 GLU A O 1
ATOM 1514 N N . ASP A 1 186 ? -6.581 8.107 24.156 1.00 95.00 186 ASP A N 1
ATOM 1515 C CA . ASP A 1 186 ? -5.346 7.399 23.805 1.00 95.00 186 ASP A CA 1
ATOM 1516 C C . ASP A 1 186 ? -5.159 7.257 22.286 1.00 95.00 186 ASP A C 1
ATOM 1518 O O . ASP A 1 186 ? -4.043 7.051 21.802 1.00 95.00 186 ASP A O 1
ATOM 1522 N N . ARG A 1 187 ? -6.234 7.398 21.498 1.00 92.94 187 ARG A N 1
ATOM 1523 C CA . ARG A 1 187 ? -6.190 7.318 20.025 1.00 92.94 187 ARG A CA 1
ATOM 1524 C C . ARG A 1 187 ? -5.144 8.244 19.378 1.00 92.94 187 ARG A C 1
ATOM 1526 O O . ARG A 1 187 ? -4.503 7.800 18.432 1.00 92.94 187 ARG A O 1
ATOM 1533 N N . PRO A 1 188 ? -4.914 9.497 19.827 1.00 92.38 188 PRO A N 1
ATOM 1534 C CA . PRO A 1 188 ? -3.918 10.377 19.205 1.00 92.38 188 PRO A CA 1
ATOM 1535 C C . PRO A 1 188 ? -2.462 9.936 19.388 1.00 92.38 188 PRO A C 1
ATOM 1537 O O . PRO A 1 188 ? -1.598 10.404 18.648 1.00 92.38 188 PRO A O 1
ATOM 1540 N N . THR A 1 189 ? -2.178 9.106 20.392 1.00 91.06 189 THR A N 1
ATOM 1541 C CA . THR A 1 189 ? -0.824 8.663 20.763 1.00 91.06 189 THR A CA 1
ATOM 1542 C C . THR A 1 189 ? -0.602 7.170 20.536 1.00 91.06 189 THR A C 1
ATOM 1544 O O . THR A 1 189 ? 0.518 6.691 20.709 1.00 91.06 189 THR A O 1
ATOM 1547 N N . THR A 1 190 ? -1.647 6.445 20.132 1.00 91.69 190 THR A N 1
ATOM 1548 C CA . THR A 1 190 ? -1.595 5.025 19.787 1.00 91.69 190 THR A CA 1
ATOM 1549 C C . THR A 1 190 ? -1.496 4.875 18.275 1.00 91.69 190 THR A C 1
ATOM 1551 O O . THR A 1 190 ? -2.313 5.407 17.528 1.00 91.69 190 THR A O 1
ATOM 1554 N N . GLU A 1 191 ? -0.498 4.132 17.810 1.00 92.88 191 GLU A N 1
ATOM 1555 C CA . GLU A 1 191 ? -0.282 3.875 16.389 1.00 92.88 191 GLU A CA 1
ATOM 1556 C C . GLU A 1 191 ? 0.144 2.430 16.147 1.00 92.88 191 GLU A C 1
ATOM 1558 O O . GLU A 1 191 ? 0.562 1.724 17.063 1.00 92.88 191 GLU A O 1
ATOM 1563 N N . ILE A 1 192 ? 0.049 2.002 14.890 1.00 91.94 192 ILE A N 1
ATOM 1564 C CA . ILE A 1 192 ? 0.556 0.705 14.441 1.00 91.94 192 ILE A CA 1
ATOM 1565 C C . ILE A 1 192 ? 2.002 0.860 13.964 1.00 91.94 192 ILE A C 1
ATOM 1567 O O . ILE A 1 192 ? 2.272 1.594 13.011 1.00 91.94 192 ILE A O 1
ATOM 1571 N N . PHE A 1 193 ? 2.930 0.121 14.570 1.00 85.56 193 PHE A N 1
ATOM 1572 C CA . PHE A 1 193 ? 4.341 0.128 14.163 1.00 85.56 193 PHE A CA 1
ATOM 1573 C C . PHE A 1 193 ? 4.671 -0.957 13.141 1.00 85.56 193 PHE A C 1
ATOM 1575 O O . PHE A 1 193 ? 5.513 -0.757 12.264 1.00 85.56 193 PHE A O 1
ATOM 1582 N N . GLY A 1 194 ? 4.013 -2.107 13.247 1.00 86.00 194 GLY A N 1
ATOM 1583 C CA . GLY A 1 194 ? 4.196 -3.246 12.358 1.00 86.00 194 GLY A CA 1
ATOM 1584 C C . GLY A 1 194 ? 2.849 -3.733 11.860 1.00 86.00 194 GLY A C 1
ATOM 1585 O O . GLY A 1 194 ? 1.900 -3.785 12.630 1.00 86.00 194 GLY A O 1
ATOM 1586 N N . PHE A 1 195 ? 2.762 -4.099 10.584 1.00 92.19 195 PHE A N 1
ATOM 1587 C CA . PHE A 1 195 ? 1.555 -4.673 9.998 1.00 92.19 195 PHE A CA 1
ATOM 1588 C C . PHE A 1 195 ? 1.920 -5.724 8.952 1.00 92.19 195 PHE A C 1
ATOM 1590 O O . PHE A 1 195 ? 2.846 -5.536 8.161 1.00 92.19 195 PHE A O 1
ATOM 1597 N N . SER A 1 196 ? 1.179 -6.826 8.925 1.00 91.88 196 SER A N 1
ATOM 1598 C CA . SER A 1 196 ? 1.284 -7.856 7.898 1.00 91.88 196 SER A CA 1
ATOM 1599 C C . SER A 1 196 ? -0.046 -8.579 7.702 1.00 91.88 196 SER A C 1
ATOM 1601 O O . SER A 1 196 ? -0.928 -8.537 8.559 1.00 91.88 196 SER A O 1
ATOM 1603 N N . LEU A 1 197 ? -0.172 -9.242 6.553 1.00 93.19 197 LEU A N 1
ATOM 1604 C CA . LEU A 1 197 ? -1.303 -10.099 6.210 1.00 93.19 197 LEU A CA 1
ATOM 1605 C C . LEU A 1 197 ? -0.811 -11.536 6.086 1.00 93.19 197 LEU A C 1
ATOM 1607 O O . LEU A 1 197 ? 0.119 -11.799 5.311 1.00 93.19 197 LEU A O 1
ATOM 1611 N N . ASP A 1 198 ? -1.447 -12.462 6.794 1.00 90.88 198 ASP A N 1
ATOM 1612 C CA . ASP A 1 198 ? -1.181 -13.886 6.599 1.00 90.88 198 ASP A CA 1
ATOM 1613 C C . ASP A 1 198 ? -1.839 -14.427 5.311 1.00 90.88 198 ASP A C 1
ATOM 1615 O O . ASP A 1 198 ? -2.357 -13.672 4.481 1.00 90.88 198 ASP A O 1
ATOM 1619 N N . SER A 1 199 ? -1.751 -15.742 5.092 1.00 87.69 199 SER A N 1
ATOM 1620 C CA . SER A 1 199 ? -2.322 -16.409 3.914 1.00 87.69 199 SER A CA 1
ATOM 1621 C C . SER A 1 199 ? -3.847 -16.479 3.903 1.00 87.69 199 SER A C 1
ATOM 1623 O O . SER A 1 199 ? -4.409 -16.780 2.858 1.00 87.69 199 SER A O 1
ATOM 1625 N N . GLU A 1 200 ? -4.503 -16.244 5.035 1.00 88.31 200 GLU A N 1
ATOM 1626 C CA . GLU A 1 200 ? -5.964 -16.245 5.166 1.00 88.31 200 GLU A CA 1
ATOM 1627 C C . GLU A 1 200 ? -6.533 -14.815 5.172 1.00 88.31 200 GLU A C 1
ATOM 1629 O O . GLU A 1 200 ? -7.745 -14.621 5.243 1.00 88.31 200 GLU A O 1
ATOM 1634 N N . GLY A 1 201 ? -5.663 -13.802 5.080 1.00 86.31 201 GLY A N 1
ATOM 1635 C CA . GLY A 1 201 ? -6.039 -12.393 5.126 1.00 86.31 201 GLY A CA 1
ATOM 1636 C C . GLY A 1 201 ? -6.211 -11.846 6.544 1.00 86.31 201 GLY A C 1
ATOM 1637 O O . GLY A 1 201 ? -6.731 -10.739 6.700 1.00 86.31 201 GLY A O 1
ATOM 1638 N N . ASN A 1 202 ? -5.765 -12.572 7.575 1.00 92.44 202 ASN A N 1
ATOM 1639 C CA . ASN A 1 202 ? -5.760 -12.049 8.936 1.00 92.44 202 ASN A CA 1
ATOM 1640 C C . ASN A 1 202 ? -4.732 -10.920 9.054 1.00 92.44 202 ASN A C 1
ATOM 1642 O O . ASN A 1 202 ? -3.612 -11.006 8.543 1.00 92.44 202 ASN A O 1
ATOM 1646 N N . MET A 1 203 ? -5.125 -9.858 9.757 1.00 94.44 203 MET A N 1
ATOM 1647 C CA . MET A 1 203 ? -4.284 -8.692 10.007 1.00 94.44 203 MET A CA 1
ATOM 1648 C C . MET A 1 203 ? -3.480 -8.905 11.288 1.00 94.44 203 MET A C 1
ATOM 1650 O O . MET A 1 203 ? -4.049 -9.017 12.372 1.00 94.44 203 MET A O 1
ATOM 1654 N N . LEU A 1 204 ? -2.157 -8.942 11.160 1.00 92.56 204 LEU A N 1
ATOM 1655 C CA . LEU A 1 204 ? -1.218 -9.067 12.271 1.00 92.56 204 LEU A CA 1
ATOM 1656 C C . LEU A 1 204 ? -0.495 -7.736 12.440 1.00 92.56 204 LEU A C 1
ATOM 1658 O O . LEU A 1 204 ? 0.152 -7.275 11.498 1.00 92.56 204 LEU A O 1
ATOM 1662 N N . PHE A 1 205 ? -0.582 -7.128 13.618 1.00 91.50 205 PHE A N 1
ATOM 1663 C CA . PHE A 1 205 ? 0.022 -5.824 13.871 1.00 91.50 205 PHE A CA 1
ATOM 1664 C C . PHE A 1 205 ? 0.515 -5.666 15.312 1.00 91.50 205 PHE A C 1
ATOM 1666 O O . PHE A 1 205 ? 0.122 -6.431 16.193 1.00 91.50 205 PHE A O 1
ATOM 1673 N N . THR A 1 206 ? 1.407 -4.693 15.521 1.00 84.75 206 THR A N 1
ATOM 1674 C CA . THR A 1 206 ? 2.028 -4.357 16.816 1.00 84.75 206 THR A CA 1
ATOM 1675 C C . THR A 1 206 ? 1.877 -2.890 17.148 1.00 84.75 206 THR A C 1
ATOM 1677 O O . THR A 1 206 ? 2.094 -2.083 16.208 1.00 84.75 206 THR A O 1
#

Secondary structure (DSSP, 8-state):
--------------PPPPP---PPP----------SS--------EEEEETTTTEEEEEETTEEEEE-TTS-EEEEE---GGG-EEEEEEE-TT--EEEEEEE-SSTTS-EEEEEEE-TT--EEEEE--B---GGGTT---SEEEEETTEEEEEETTTTEEEEE-TTSBEEEEEEHHHHHT--TTTTTT---S-EEE-TT--EEE-

Solvent-accessible surface area (backbone atoms only — not comparable to full-atom values): 12726 Å² total; per-residue (Å²): 136,82,89,84,84,86,80,83,80,84,80,78,84,80,73,80,75,77,74,79,78,79,73,84,83,78,79,79,90,87,80,83,89,78,77,95,79,71,86,74,80,85,64,91,60,40,79,46,75,44,77,92,74,44,34,37,40,36,32,49,95,30,29,40,39,34,21,42,82,88,70,47,75,80,48,70,46,50,85,53,78,92,55,47,46,36,66,32,55,27,57,48,98,86,43,35,30,36,33,39,19,36,47,62,92,44,75,94,63,60,45,69,33,45,34,36,22,42,75,77,63,52,80,75,46,81,35,56,76,38,77,65,52,84,90,49,70,80,69,64,62,74,42,48,41,56,57,97,70,29,35,39,33,30,17,36,64,72,32,32,37,42,32,20,41,84,76,26,42,51,74,50,74,43,57,49,41,66,70,70,65,56,53,80,88,47,43,87,80,46,59,51,81,43,78,47,66,55,98,87,66,51,81,48,70,78

Sequence (206 aa):
MKYLVLVLAASLFLAPFPAQASADVKSTFLYSLANFHGKLPYNEVRVRVDRARDEVYVVERGIVRVFNDSGMEFFWFGDNPELESIYDLAVDEKGDIALLSFDFAHPETPKYYLIRCNYRGDAKEKLNVRGLSAEYSRFFPNYIFYRDGHYFFLSSSKMQVVVTDRNGVFQKGYDLAEILGIPEEDRPTTEIFGFSLDSEGNMLFT

pLDDT: mean 85.4, std 18.12, range [35.88, 98.25]

Foldseek 3Di:
DDDDDDDDDDDDPPDDDPDPPPDDDADDDDDDDDDPPPDDPDALWDWDADPVQQWIWIDHFQKTFIAHVVRDTDAIDGPDVVLARFQEWEADPQLWIWTFHWDCPPVVDIATWTFIGGNRRHTDDIAHQDDDDPVCPVPDFRYWYDADQWIWGDDFLQCKIFIDGPRNYTDDMDRVCVSVVPDPVCSNVHGWPDWDADNVRDIDTD

Radius of gyration: 22.25 Å; Cα contacts (8 Å, |Δi|>4): 350; chains: 1; bounding box: 90×41×52 Å

Nearest PDB structures (foldseek):
  8j72-assembly1_A  TM=7.249E-01  e=6.807E-07  Mus musculus
  5ex7-assembly1_A  TM=7.919E-01  e=3.855E-06  Drosophila melanogaster
  9dtr-assembly1_J  TM=6.633E-01  e=1.159E-03  Saccharomyces cerevisiae
  4raa-assembly1_A-2  TM=6.464E-01  e=1.437E-02  Bacteroides fragilis NCTC 9343
  4ci8-assembly1_A  TM=4.436E-01  e=7.765E-03  Homo sapiens

Mean predicted aligned error: 9.35 Å